Protein AF-A0A7H9BGH9-F1 (afdb_monomer)

Solvent-accessible surface area (backbone atoms only — not comparable to full-atom values): 9106 Å² total; per-residue (Å²): 96,73,67,51,72,44,49,67,58,52,39,50,52,43,40,54,48,23,55,50,33,48,74,39,20,70,64,57,33,72,53,48,43,97,87,33,41,60,52,81,93,51,42,42,45,36,44,87,73,27,43,42,52,26,49,73,67,33,62,70,56,34,76,75,41,71,78,49,58,68,35,24,23,54,37,28,61,66,39,39,17,36,26,40,22,55,71,73,24,52,74,59,66,47,90,56,47,48,80,45,80,48,79,55,96,70,36,40,38,40,38,31,24,40,98,78,41,66,57,50,47,25,44,40,40,73,72,45,37,41,20,47,28,34,58,49,72,49,39,72,77,39,60,81,57,83,55,45,34,16,48,40,70,40,59,80,58,45,80,64,65,71,63,58,64,69,74,74,116

Sequence (169 aa):
MWVVLLWPLLALLDFGFTVLAMLLAPLIALFVHSDGYLPRCLWWFQTPDSRMDGCDGDANFCATHKAGWWTYVLWQWRNPAAGFSEWLGIGFDPLTLKLIKHDWVGGYLLLARDGTGLRAFEISHSPWNLRIGWKLGNLYRDPRERIPIVHRCNPFSGRNLALQQIKKQ

Organism: NCBI:txid2739434

Radius of gyration: 16.79 Å; Cα contacts (8 Å, |Δi|>4): 290; chains: 1; bounding box: 39×44×42 Å

Secondary structure (DSSP, 8-state):
-HHHHHHHHHHHHHHHHHHHHHHHHHHHGGG--TTS---GGGTTTS-TTS-TT-TTT-HHHHHHS-SSHHHHHHHHHHSTTHHHHHHHPBP--GGGPEEEEEEETTEEEEEEEETTEEEEEEEEETTTTEEEEETHHHHHH-TT----BEEEE-TT--TTTTSSSTT--

Foldseek 3Di:
DVQVVCLVVQQVVLVVQLVVLLVCQLVQLVQQDPVQDHPPVCQQLDAPQDGLLCCRPDVVLNVVDDDDSVSSSVSSLLQGRNSVQQVSFAWDQLVQWDWDKDDDDAWIKIWIAGPVGTNAMFIQGPDFRWTRQPPVVVCVVPSRDGGGRGTDGRNPNGPPPVVVVVVPD

Mean predicted aligned error: 7.88 Å

Structure (mmCIF, N/CA/C/O backbone):
data_AF-A0A7H9BGH9-F1
#
_entry.id   AF-A0A7H9BGH9-F1
#
loop_
_atom_site.group_PDB
_atom_site.id
_atom_site.type_symbol
_atom_site.label_atom_id
_atom_site.label_alt_id
_atom_site.label_comp_id
_atom_site.label_asym_id
_atom_site.label_entity_id
_atom_site.label_seq_id
_atom_site.pdbx_PDB_ins_code
_atom_site.Cartn_x
_atom_site.Cartn_y
_atom_site.Cartn_z
_atom_site.occupancy
_atom_site.B_iso_or_equiv
_atom_site.auth_seq_id
_atom_site.auth_comp_id
_atom_site.auth_asym_id
_atom_site.auth_atom_id
_atom_site.pdbx_PDB_model_num
ATOM 1 N N . MET A 1 1 ? -12.114 -5.123 21.577 1.00 53.94 1 MET A N 1
ATOM 2 C CA . MET A 1 1 ? -10.922 -4.859 22.418 1.00 53.94 1 MET A CA 1
ATOM 3 C C . MET A 1 1 ? -9.632 -5.467 21.849 1.00 53.94 1 MET A C 1
ATOM 5 O O . MET A 1 1 ? -8.696 -4.715 21.639 1.00 53.94 1 MET A O 1
ATOM 9 N N . TRP A 1 2 ? -9.581 -6.765 21.512 1.00 58.47 2 TRP A N 1
ATOM 10 C CA . TRP A 1 2 ? -8.359 -7.451 21.031 1.00 58.47 2 TRP A CA 1
ATOM 11 C C . TRP A 1 2 ? -7.693 -6.865 19.776 1.00 58.47 2 TRP A C 1
ATOM 13 O O . TRP A 1 2 ? -6.474 -6.775 19.723 1.00 58.47 2 TRP A O 1
ATOM 23 N N . VAL A 1 3 ? -8.480 -6.402 18.800 1.00 66.62 3 VAL A N 1
ATOM 24 C CA . VAL A 1 3 ? -7.957 -5.869 17.526 1.00 66.62 3 VAL A CA 1
ATOM 25 C C . VAL A 1 3 ? -7.052 -4.649 17.734 1.00 66.62 3 VAL A C 1
ATOM 27 O O . VAL A 1 3 ? -6.056 -4.503 17.037 1.00 66.62 3 VAL A O 1
ATOM 30 N N . VAL A 1 4 ? -7.337 -3.805 18.736 1.00 65.75 4 VAL A N 1
ATOM 31 C CA . VAL A 1 4 ? -6.551 -2.581 18.952 1.00 65.75 4 VAL A CA 1
ATOM 32 C C . VAL A 1 4 ? -5.152 -2.872 19.490 1.00 65.75 4 VAL A C 1
ATOM 34 O O . VAL A 1 4 ? -4.200 -2.184 19.134 1.00 65.75 4 VAL A O 1
ATOM 37 N N . LEU A 1 5 ? -5.019 -3.922 20.303 1.00 72.94 5 LEU A N 1
ATOM 38 C CA . LEU A 1 5 ? -3.738 -4.345 20.870 1.00 72.94 5 LEU A CA 1
ATOM 39 C C . LEU A 1 5 ? -2.801 -4.953 19.817 1.00 72.94 5 LEU A C 1
ATOM 41 O O . LEU A 1 5 ? -1.594 -4.984 20.030 1.00 72.94 5 LEU A O 1
ATOM 45 N N . LEU A 1 6 ? -3.338 -5.401 18.677 1.00 81.44 6 LEU A N 1
ATOM 46 C CA . LEU A 1 6 ? -2.542 -5.920 17.564 1.00 81.44 6 LEU A CA 1
ATOM 47 C C . LEU A 1 6 ? -1.927 -4.803 16.715 1.00 81.44 6 LEU A C 1
ATOM 49 O O . LEU A 1 6 ? -0.879 -5.021 16.116 1.00 81.44 6 LEU A O 1
ATOM 53 N N . TRP A 1 7 ? -2.522 -3.606 16.684 1.00 78.25 7 TRP A N 1
ATOM 54 C CA . TRP A 1 7 ? -2.070 -2.525 15.802 1.00 78.25 7 TRP A CA 1
ATOM 55 C C . TRP A 1 7 ? -0.591 -2.150 15.955 1.00 78.25 7 TRP A C 1
ATOM 57 O O . TRP A 1 7 ? 0.059 -1.997 14.924 1.00 78.25 7 TRP A O 1
ATOM 67 N N . PRO A 1 8 ? -0.009 -2.025 17.167 1.00 80.75 8 PRO A N 1
ATOM 68 C CA . PRO A 1 8 ? 1.420 -1.742 17.296 1.00 80.75 8 PRO A CA 1
ATOM 69 C C . PRO A 1 8 ? 2.303 -2.855 16.720 1.00 80.75 8 PRO A C 1
ATOM 71 O O . PRO A 1 8 ? 3.320 -2.567 16.096 1.00 80.75 8 PRO A O 1
ATOM 74 N N . LEU A 1 9 ? 1.903 -4.120 16.892 1.00 85.50 9 LEU A N 1
ATOM 75 C CA . LEU A 1 9 ? 2.634 -5.269 16.356 1.00 85.50 9 LEU A CA 1
ATOM 76 C C . LEU A 1 9 ? 2.554 -5.309 14.825 1.00 85.50 9 LEU A C 1
ATOM 78 O O . LEU A 1 9 ? 3.578 -5.461 14.165 1.00 85.50 9 LEU A O 1
ATOM 82 N N . LEU A 1 10 ? 1.359 -5.127 14.260 1.00 86.19 10 LEU A N 1
ATOM 83 C CA . LEU A 1 10 ? 1.159 -5.080 12.809 1.00 86.19 10 LEU A CA 1
ATOM 84 C C . LEU A 1 10 ? 1.889 -3.884 12.185 1.00 86.19 10 LEU A C 1
ATOM 86 O O . LEU A 1 10 ? 2.534 -4.037 11.153 1.00 86.19 10 LEU A O 1
ATOM 90 N N . ALA A 1 11 ? 1.873 -2.722 12.843 1.00 83.25 11 ALA A N 1
ATOM 91 C CA . ALA A 1 11 ? 2.626 -1.550 12.409 1.00 83.25 11 ALA A CA 1
ATOM 92 C C . ALA A 1 11 ? 4.140 -1.797 12.426 1.00 83.25 11 ALA A C 1
ATOM 94 O O . ALA A 1 11 ? 4.838 -1.353 11.518 1.00 83.25 11 ALA A O 1
ATOM 95 N N . LEU A 1 12 ? 4.656 -2.513 13.430 1.00 86.69 12 LEU A N 1
ATOM 96 C CA . LEU A 1 12 ? 6.075 -2.855 13.510 1.00 86.69 12 LEU A CA 1
ATOM 97 C C . LEU A 1 12 ? 6.491 -3.838 12.405 1.00 86.69 12 LEU A C 1
ATOM 99 O O . LEU A 1 12 ? 7.544 -3.657 11.794 1.00 86.69 12 LEU A O 1
ATOM 103 N N . LEU A 1 13 ? 5.662 -4.849 12.126 1.00 90.69 13 LEU A N 1
ATOM 104 C CA . LEU A 1 13 ? 5.884 -5.796 11.028 1.00 90.69 13 LEU A CA 1
ATOM 105 C C . LEU A 1 13 ? 5.856 -5.091 9.664 1.00 90.69 13 LEU A C 1
ATOM 107 O O . LEU A 1 13 ? 6.764 -5.282 8.856 1.00 90.69 13 LEU A O 1
ATOM 111 N N . ASP A 1 14 ? 4.857 -4.234 9.436 1.00 89.06 14 ASP A N 1
ATOM 112 C CA . ASP A 1 14 ? 4.744 -3.404 8.232 1.00 89.06 14 ASP A CA 1
ATOM 113 C C . ASP A 1 14 ? 5.945 -2.469 8.065 1.00 89.06 14 ASP A C 1
ATOM 115 O O . ASP A 1 14 ? 6.513 -2.376 6.978 1.00 89.06 14 ASP A O 1
ATOM 119 N N . PHE A 1 15 ? 6.391 -1.828 9.148 1.00 87.75 15 PHE A N 1
ATOM 120 C CA . PHE A 1 15 ? 7.571 -0.970 9.138 1.00 87.75 15 PHE A CA 1
ATOM 121 C C . PHE A 1 15 ? 8.838 -1.745 8.757 1.00 87.75 15 PHE A C 1
ATOM 123 O O . PHE A 1 15 ? 9.584 -1.306 7.881 1.00 87.75 15 PHE A O 1
ATOM 130 N N . GLY A 1 16 ? 9.066 -2.914 9.364 1.00 91.56 16 GLY A N 1
ATOM 131 C CA . GLY A 1 16 ? 10.213 -3.763 9.038 1.00 91.56 16 GLY A CA 1
ATOM 132 C C . GLY A 1 16 ? 10.227 -4.179 7.564 1.00 91.56 16 GLY A C 1
ATOM 133 O O . GLY A 1 16 ? 11.251 -4.048 6.889 1.00 91.56 16 GLY A O 1
ATOM 134 N N . PHE A 1 17 ? 9.078 -4.609 7.035 1.00 94.00 17 PHE A N 1
ATOM 135 C CA . PHE A 1 17 ? 8.958 -4.990 5.627 1.00 94.00 17 PHE A CA 1
ATOM 136 C C . PHE A 1 17 ? 9.048 -3.780 4.682 1.00 94.00 17 PHE A C 1
ATOM 138 O O . PHE A 1 17 ? 9.619 -3.882 3.599 1.00 94.00 17 PHE A O 1
ATOM 145 N N . THR A 1 18 ? 8.564 -2.611 5.104 1.00 91.00 18 THR A N 1
ATOM 146 C CA . THR A 1 18 ? 8.714 -1.345 4.373 1.00 91.00 18 THR A CA 1
ATOM 147 C C . THR A 1 18 ? 10.184 -0.973 4.208 1.00 91.00 18 THR A C 1
ATOM 149 O O . THR A 1 18 ? 10.622 -0.706 3.089 1.00 91.00 18 THR A O 1
ATOM 152 N N . VAL A 1 19 ? 10.975 -1.015 5.285 1.00 91.00 19 VAL A N 1
ATOM 153 C CA . VAL A 1 19 ? 12.423 -0.755 5.220 1.00 91.00 19 VAL A CA 1
ATOM 154 C C . VAL A 1 19 ? 13.106 -1.749 4.280 1.00 91.00 19 VAL A C 1
ATOM 156 O O . VAL A 1 19 ? 13.885 -1.341 3.417 1.00 91.00 19 VAL A O 1
ATOM 159 N N . LEU A 1 20 ? 12.766 -3.038 4.381 1.00 94.94 20 LEU A N 1
ATOM 160 C CA . LEU A 1 20 ? 13.273 -4.071 3.476 1.00 94.94 20 LEU A CA 1
ATOM 161 C C . LEU A 1 20 ? 12.936 -3.761 2.007 1.00 94.94 20 LEU A C 1
ATOM 163 O O . LEU A 1 20 ? 13.823 -3.786 1.156 1.00 94.94 20 LEU A O 1
ATOM 167 N N . ALA A 1 21 ? 11.680 -3.420 1.710 1.00 94.69 21 ALA A N 1
ATOM 168 C CA . ALA A 1 21 ? 11.221 -3.076 0.366 1.00 94.69 21 ALA A CA 1
ATOM 169 C C . ALA A 1 21 ? 11.962 -1.865 -0.212 1.00 94.69 21 ALA A C 1
ATOM 171 O O . ALA A 1 21 ? 12.298 -1.848 -1.394 1.00 94.69 21 ALA A O 1
ATOM 172 N N . MET A 1 22 ? 12.251 -0.862 0.616 1.00 92.81 22 MET A N 1
ATOM 173 C CA . MET A 1 22 ? 12.966 0.338 0.185 1.00 92.81 22 MET A CA 1
ATOM 174 C C . MET A 1 22 ? 14.431 0.057 -0.140 1.00 92.81 22 MET A C 1
ATOM 176 O O . MET A 1 22 ? 14.932 0.553 -1.149 1.00 92.81 22 MET A O 1
ATOM 180 N N . LEU A 1 23 ? 15.104 -0.756 0.678 1.00 94.75 23 LEU A N 1
ATOM 181 C CA . LEU A 1 23 ? 16.490 -1.164 0.437 1.00 94.75 23 LEU A CA 1
ATOM 182 C C . LEU A 1 23 ? 16.610 -2.050 -0.807 1.00 94.75 23 LEU A C 1
ATOM 184 O O . LEU A 1 23 ? 17.546 -1.899 -1.589 1.00 94.75 23 LEU A O 1
ATOM 188 N N . LEU A 1 24 ? 15.646 -2.950 -1.012 1.00 97.12 24 LEU A N 1
ATOM 189 C CA . LEU A 1 24 ? 15.639 -3.882 -2.138 1.00 97.12 24 LEU A CA 1
ATOM 190 C C . LEU A 1 24 ? 15.045 -3.297 -3.426 1.00 97.12 24 LEU A C 1
ATOM 192 O O . LEU A 1 24 ? 15.123 -3.960 -4.457 1.00 97.12 24 LEU A O 1
ATOM 196 N N . ALA A 1 25 ? 14.481 -2.084 -3.415 1.00 96.50 25 ALA A N 1
ATOM 197 C CA . ALA A 1 25 ? 13.775 -1.517 -4.568 1.00 96.50 25 ALA A CA 1
ATOM 198 C C . ALA A 1 25 ? 14.580 -1.547 -5.889 1.00 96.50 25 ALA A C 1
ATOM 200 O O . ALA A 1 25 ? 14.023 -2.005 -6.889 1.00 96.50 25 ALA A O 1
ATOM 201 N N . PRO A 1 26 ? 15.879 -1.166 -5.930 1.00 97.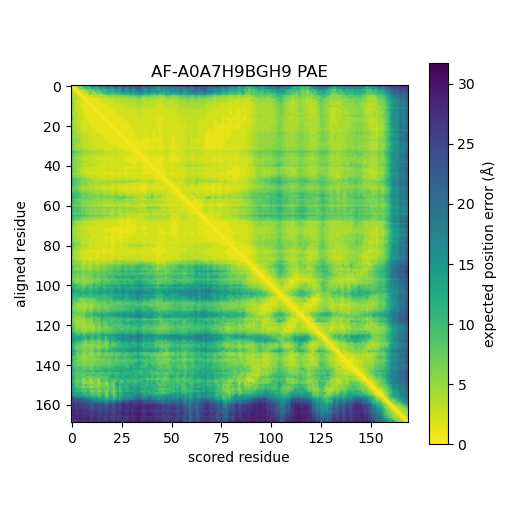56 26 PRO A N 1
ATOM 202 C CA . PRO A 1 26 ? 16.694 -1.275 -7.147 1.00 97.56 26 PRO A CA 1
ATOM 203 C C . PRO A 1 26 ? 16.823 -2.708 -7.680 1.00 97.56 26 PRO A C 1
ATOM 205 O O . PRO A 1 26 ? 16.809 -2.926 -8.891 1.00 97.56 26 PRO A O 1
ATOM 208 N N . LEU A 1 27 ? 16.924 -3.688 -6.777 1.00 98.25 27 LEU A N 1
ATOM 209 C CA . LEU A 1 27 ? 17.036 -5.103 -7.124 1.00 98.25 27 LEU A CA 1
ATOM 210 C C . LEU A 1 27 ? 15.688 -5.667 -7.586 1.00 98.25 27 LEU A C 1
ATOM 212 O O . LEU A 1 27 ? 15.626 -6.330 -8.615 1.00 98.25 27 LEU A O 1
ATOM 216 N N . ILE A 1 28 ? 14.605 -5.365 -6.866 1.00 97.88 28 ILE A N 1
ATOM 217 C CA . ILE A 1 28 ? 13.238 -5.791 -7.198 1.00 97.88 28 ILE A CA 1
ATOM 218 C C . ILE A 1 28 ? 12.838 -5.290 -8.591 1.00 97.88 28 ILE A C 1
ATOM 220 O O . ILE A 1 28 ? 12.265 -6.045 -9.372 1.00 97.88 28 ILE A O 1
ATOM 224 N N . ALA A 1 29 ? 13.204 -4.053 -8.942 1.00 97.69 29 ALA A N 1
ATOM 225 C CA . ALA A 1 29 ? 12.914 -3.459 -10.245 1.00 97.69 29 ALA A CA 1
ATOM 226 C C . ALA A 1 29 ? 13.515 -4.229 -11.441 1.00 97.69 29 ALA A C 1
ATOM 228 O O . ALA A 1 29 ? 13.031 -4.077 -12.562 1.00 97.69 29 ALA A O 1
ATOM 229 N N . LEU A 1 30 ? 14.541 -5.066 -11.232 1.00 98.00 30 LEU A N 1
ATOM 230 C CA . LEU A 1 30 ? 15.108 -5.923 -12.283 1.00 98.00 30 LEU A CA 1
ATOM 231 C C . LEU A 1 30 ? 14.208 -7.116 -12.638 1.00 98.00 30 LEU A C 1
ATOM 233 O O . LEU A 1 30 ? 14.375 -7.701 -13.703 1.00 98.00 30 LEU A O 1
ATOM 237 N N . PHE A 1 31 ? 13.261 -7.473 -11.768 1.00 98.06 31 PHE A N 1
ATOM 238 C CA . PHE A 1 31 ? 12.346 -8.600 -11.967 1.00 98.06 31 PHE A CA 1
ATOM 239 C C . PHE A 1 31 ? 11.016 -8.192 -12.604 1.00 98.06 31 PHE A C 1
ATOM 241 O O . PHE A 1 31 ? 10.123 -9.025 -12.733 1.00 98.06 31 PHE A O 1
ATOM 248 N N . VAL A 1 32 ? 10.852 -6.923 -12.982 1.00 97.81 32 VAL A N 1
ATOM 249 C CA . VAL A 1 32 ? 9.621 -6.452 -13.620 1.00 97.81 32 VAL A CA 1
ATOM 250 C C . VAL A 1 32 ? 9.524 -7.044 -15.021 1.00 97.81 32 VAL A C 1
ATOM 252 O O . VAL A 1 32 ? 10.417 -6.875 -15.851 1.00 97.81 32 VAL A O 1
ATOM 255 N N . HIS A 1 33 ? 8.432 -7.754 -15.275 1.00 97.06 33 HIS A N 1
ATOM 256 C CA . HIS A 1 33 ? 8.136 -8.349 -16.567 1.00 97.06 33 HIS A CA 1
ATOM 257 C C . HIS A 1 33 ? 7.719 -7.282 -17.592 1.00 97.06 33 HIS A C 1
ATOM 259 O O . HIS A 1 33 ? 7.459 -6.122 -17.268 1.00 97.06 33 HIS A O 1
ATOM 265 N N . SER A 1 34 ? 7.626 -7.678 -18.862 1.00 95.25 34 SER A N 1
ATOM 266 C CA . SER A 1 34 ? 7.222 -6.785 -19.957 1.00 95.25 34 SER A CA 1
ATOM 267 C C . SER A 1 34 ? 5.795 -6.244 -19.828 1.00 95.25 34 SER A C 1
ATOM 269 O O . SER A 1 34 ? 5.470 -5.241 -20.454 1.00 95.25 34 SER A O 1
ATOM 271 N N . ASP A 1 35 ? 4.945 -6.901 -19.039 1.00 94.44 35 ASP A N 1
ATOM 272 C CA . ASP A 1 35 ? 3.593 -6.439 -18.709 1.00 94.44 35 ASP A CA 1
ATOM 273 C C . ASP A 1 35 ? 3.573 -5.368 -17.599 1.00 94.44 35 ASP A C 1
ATOM 275 O O . ASP A 1 35 ? 2.520 -4.804 -17.306 1.00 94.44 35 ASP A O 1
ATOM 279 N N . GLY A 1 36 ? 4.732 -5.045 -17.010 1.00 94.81 36 GLY A N 1
ATOM 280 C CA . GLY A 1 36 ? 4.875 -4.058 -15.943 1.00 94.81 36 GLY A CA 1
ATOM 281 C C . GLY A 1 36 ? 4.647 -4.616 -14.539 1.00 94.81 36 GLY A C 1
ATOM 282 O O . GLY A 1 36 ? 4.634 -3.833 -13.588 1.00 94.81 36 GLY A O 1
ATOM 283 N N . TYR A 1 37 ? 4.486 -5.931 -14.380 1.00 96.62 37 TYR A N 1
ATOM 284 C CA . TYR A 1 37 ? 4.259 -6.570 -13.088 1.00 96.62 37 TYR A CA 1
ATOM 285 C C . TYR A 1 37 ? 5.476 -7.356 -12.591 1.00 96.62 37 TYR A C 1
ATOM 287 O O . TYR A 1 37 ? 6.322 -7.821 -13.353 1.00 96.62 37 TYR A O 1
ATOM 295 N N . LEU A 1 38 ? 5.564 -7.509 -11.274 1.00 97.69 38 LEU A N 1
ATOM 296 C CA . LEU A 1 38 ? 6.493 -8.414 -10.614 1.00 97.69 38 LEU A CA 1
ATOM 297 C C . LEU A 1 38 ? 5.982 -9.864 -10.692 1.00 97.69 38 LEU A C 1
ATOM 299 O O . LEU A 1 38 ? 4.769 -10.102 -10.709 1.00 97.69 38 LEU A O 1
ATOM 303 N N . PRO A 1 39 ? 6.881 -10.865 -10.668 1.00 97.06 39 PRO A N 1
ATOM 304 C CA . PRO A 1 39 ? 6.481 -12.257 -10.540 1.00 97.06 39 PRO A CA 1
ATOM 305 C C . PRO A 1 39 ? 5.701 -12.471 -9.241 1.00 97.06 39 PRO A C 1
ATOM 307 O O . PRO A 1 39 ? 5.940 -11.809 -8.229 1.00 97.06 39 PRO A O 1
ATOM 310 N N . ARG A 1 40 ? 4.800 -13.461 -9.236 1.00 95.31 40 ARG A N 1
ATOM 311 C CA . ARG A 1 40 ? 3.888 -13.714 -8.109 1.00 95.31 40 ARG A CA 1
ATOM 312 C C . ARG A 1 40 ? 4.604 -13.875 -6.765 1.00 95.31 40 ARG A C 1
ATOM 314 O O . ARG A 1 40 ? 4.025 -13.515 -5.756 1.00 95.31 40 ARG A O 1
ATOM 321 N N . CYS A 1 41 ? 5.837 -14.377 -6.710 1.00 96.12 41 CYS A N 1
ATOM 322 C CA . CYS A 1 41 ? 6.585 -14.494 -5.451 1.00 96.12 41 CYS A CA 1
ATOM 323 C C . CYS A 1 41 ? 7.009 -13.142 -4.842 1.00 96.12 41 CYS A C 1
ATOM 325 O O . CYS A 1 41 ? 7.269 -13.080 -3.645 1.00 96.12 41 CYS A O 1
ATOM 327 N N . LEU A 1 42 ? 7.043 -12.067 -5.633 1.00 97.06 42 LEU A N 1
ATOM 328 C CA . LEU A 1 42 ? 7.417 -10.712 -5.214 1.00 97.06 42 LEU A CA 1
ATOM 329 C C . LEU A 1 42 ? 6.204 -9.775 -5.078 1.00 97.06 42 LEU A C 1
ATOM 331 O O . LEU A 1 42 ? 6.369 -8.569 -4.906 1.00 97.06 42 LEU A O 1
ATOM 335 N N . TRP A 1 43 ? 4.982 -10.312 -5.122 1.00 95.56 43 TRP A N 1
ATOM 336 C CA . TRP A 1 43 ? 3.749 -9.517 -5.112 1.00 95.56 43 TRP A CA 1
ATOM 337 C C . TRP A 1 43 ? 3.608 -8.602 -3.887 1.00 95.56 43 TRP A C 1
ATOM 339 O O . TRP A 1 43 ? 3.035 -7.524 -3.988 1.00 95.56 43 TRP A O 1
ATOM 349 N N . TRP A 1 44 ? 4.177 -8.997 -2.745 1.00 95.75 44 TRP A N 1
ATOM 350 C CA . TRP A 1 44 ? 4.201 -8.203 -1.515 1.00 95.75 44 TRP A CA 1
ATOM 351 C C . TRP A 1 44 ? 4.910 -6.851 -1.657 1.00 95.75 44 TRP A C 1
ATOM 353 O O . TRP A 1 44 ? 4.613 -5.919 -0.912 1.00 95.75 44 TRP A O 1
ATOM 363 N N . PHE A 1 45 ? 5.826 -6.721 -2.616 1.00 95.75 45 PHE A N 1
ATOM 364 C CA . PHE A 1 45 ? 6.495 -5.457 -2.908 1.00 95.75 45 PHE A CA 1
ATOM 365 C C . PHE A 1 45 ? 5.660 -4.569 -3.840 1.00 95.75 45 PH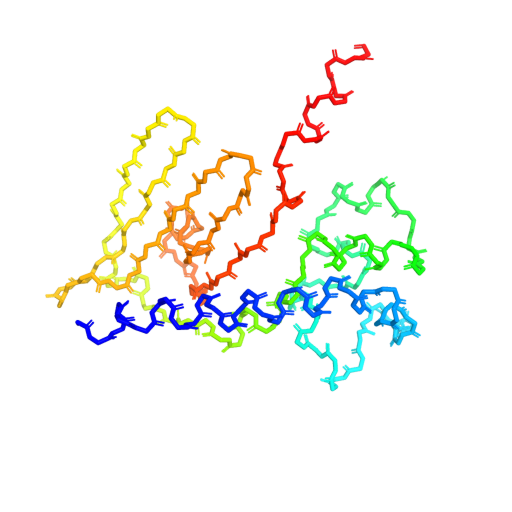E A C 1
ATOM 367 O O . PHE A 1 45 ? 5.733 -3.346 -3.750 1.00 95.75 45 PHE A O 1
ATOM 374 N N . GLN A 1 46 ? 4.811 -5.157 -4.682 1.00 94.31 46 GLN A N 1
ATOM 375 C CA . GLN A 1 46 ? 4.021 -4.422 -5.664 1.00 94.31 46 GLN A CA 1
ATOM 376 C C . GLN A 1 46 ? 2.821 -3.703 -5.040 1.00 94.31 46 GLN A C 1
ATOM 378 O O . GLN A 1 46 ? 2.280 -4.121 -4.021 1.00 94.31 46 GLN A O 1
ATOM 383 N N . THR A 1 47 ? 2.354 -2.638 -5.691 1.00 91.75 47 THR A N 1
ATOM 384 C CA . THR A 1 47 ? 1.044 -2.045 -5.386 1.00 91.75 47 THR A CA 1
ATOM 385 C C . THR A 1 47 ? -0.079 -2.914 -5.987 1.00 91.75 47 THR A C 1
ATOM 387 O O . THR A 1 47 ? 0.005 -3.236 -7.170 1.00 91.75 47 THR A O 1
ATOM 390 N N . PRO A 1 48 ? -1.111 -3.329 -5.224 1.00 87.81 48 PRO A N 1
ATOM 391 C CA . PRO A 1 48 ? -2.140 -4.252 -5.729 1.00 87.81 48 PRO A CA 1
ATOM 392 C C . PRO A 1 48 ? -2.952 -3.736 -6.923 1.00 87.81 48 PRO A C 1
ATOM 394 O O . PRO A 1 48 ? -3.351 -4.519 -7.779 1.00 87.81 48 PRO A O 1
ATOM 397 N N . ASP A 1 49 ? -3.181 -2.428 -6.985 1.00 83.94 49 ASP A N 1
ATOM 398 C CA . ASP A 1 49 ? -4.010 -1.741 -7.978 1.00 83.94 49 ASP A CA 1
ATOM 399 C C . ASP A 1 49 ? -3.194 -1.061 -9.089 1.00 83.94 49 ASP A C 1
ATOM 401 O O . ASP A 1 49 ? -3.748 -0.305 -9.882 1.00 83.94 49 ASP A O 1
ATOM 405 N N . SER A 1 50 ? -1.882 -1.314 -9.170 1.00 91.38 50 SER A N 1
ATOM 406 C CA . SER A 1 50 ? -1.029 -0.678 -10.175 1.00 91.38 50 SER A CA 1
ATOM 407 C C . SER A 1 50 ? 0.128 -1.552 -10.636 1.00 91.38 50 SER A C 1
ATOM 409 O O . SER A 1 50 ? 0.767 -2.252 -9.849 1.00 91.38 50 SER A O 1
ATOM 411 N N . ARG A 1 51 ? 0.473 -1.423 -11.921 1.00 94.81 51 ARG A N 1
ATOM 412 C CA . ARG A 1 51 ? 1.781 -1.828 -12.451 1.00 94.81 51 ARG A CA 1
ATOM 413 C C . ARG A 1 51 ? 2.924 -1.063 -11.781 1.00 94.81 51 ARG A C 1
ATOM 415 O O . ARG A 1 51 ? 2.716 -0.030 -11.135 1.00 94.81 51 ARG A O 1
ATOM 422 N N . MET A 1 52 ? 4.144 -1.565 -11.967 1.00 95.25 52 MET A N 1
ATOM 423 C CA . MET A 1 52 ? 5.378 -0.981 -11.432 1.00 95.25 52 MET A CA 1
ATOM 424 C C . MET A 1 52 ? 5.748 0.358 -12.078 1.00 95.25 52 MET A C 1
ATOM 426 O O . MET A 1 52 ? 6.542 1.098 -11.505 1.00 95.25 52 MET A O 1
ATOM 430 N N . ASP A 1 53 ? 5.162 0.704 -13.228 1.00 93.75 53 ASP A N 1
ATOM 431 C CA . ASP A 1 53 ? 5.257 2.048 -13.814 1.00 93.75 53 ASP A CA 1
ATOM 432 C C . ASP A 1 53 ? 4.396 3.096 -13.082 1.00 93.75 53 ASP A C 1
ATOM 434 O O . ASP A 1 53 ? 4.564 4.292 -13.317 1.00 93.75 53 ASP A O 1
ATOM 438 N N . GLY A 1 54 ? 3.501 2.670 -12.184 1.00 90.31 54 GLY A N 1
ATOM 439 C CA . GLY A 1 54 ? 2.611 3.542 -11.425 1.00 90.31 54 GLY A CA 1
ATOM 440 C C . GLY A 1 54 ? 1.463 4.152 -12.227 1.00 90.31 54 GLY A C 1
ATOM 441 O O . GLY A 1 54 ? 0.728 4.976 -11.684 1.00 90.31 54 GLY A O 1
ATOM 442 N N . CYS A 1 55 ? 1.294 3.787 -13.501 1.00 87.81 55 CYS A N 1
ATOM 443 C CA . CYS A 1 55 ? 0.372 4.485 -14.394 1.00 87.81 55 CYS A CA 1
ATOM 444 C C . CYS A 1 55 ? -1.102 4.221 -14.080 1.00 87.81 55 CYS A C 1
ATOM 446 O O . CYS A 1 55 ? -1.923 5.121 -14.252 1.00 87.81 55 CYS A O 1
ATOM 448 N N . ASP A 1 56 ? -1.429 3.035 -13.566 1.00 87.62 56 ASP A N 1
ATOM 449 C CA . ASP A 1 56 ? -2.806 2.704 -13.185 1.00 87.62 56 ASP A CA 1
ATOM 450 C C . ASP A 1 56 ? -3.167 3.290 -11.801 1.00 87.62 56 ASP A C 1
ATOM 452 O O . ASP A 1 56 ? -4.334 3.564 -11.530 1.00 87.62 56 ASP A O 1
ATOM 456 N N . GLY A 1 57 ? -2.166 3.547 -10.945 1.00 81.38 57 GLY A N 1
ATOM 457 C CA . GLY A 1 57 ? -2.352 4.092 -9.594 1.00 81.38 57 GLY A CA 1
ATOM 458 C C . GLY A 1 57 ? -2.202 5.616 -9.462 1.00 81.38 57 GLY A C 1
ATOM 459 O O . GLY A 1 57 ? -2.756 6.209 -8.535 1.00 81.38 57 GLY A O 1
ATOM 460 N N . ASP A 1 58 ? -1.441 6.280 -10.341 1.00 84.88 58 ASP A N 1
ATOM 461 C CA . ASP A 1 58 ? -1.272 7.740 -10.342 1.00 84.88 58 ASP A CA 1
ATOM 462 C C . ASP A 1 58 ? -0.903 8.298 -11.729 1.00 84.88 58 ASP A C 1
ATOM 464 O O . ASP A 1 58 ? 0.261 8.309 -12.145 1.00 84.88 58 ASP A O 1
ATOM 468 N N . ALA A 1 59 ? -1.893 8.883 -12.408 1.00 86.25 59 ALA A N 1
ATOM 469 C CA . ALA A 1 59 ? -1.712 9.515 -13.713 1.00 86.25 59 ALA A CA 1
ATOM 470 C C . ALA A 1 59 ? -0.656 10.640 -13.716 1.00 86.25 59 ALA A C 1
ATOM 472 O O . ALA A 1 59 ? 0.050 10.810 -14.709 1.00 86.25 59 ALA A O 1
ATOM 473 N N . ASN A 1 60 ? -0.487 11.384 -12.614 1.00 87.88 60 ASN A N 1
ATOM 474 C CA . ASN A 1 60 ? 0.526 12.444 -12.538 1.00 87.88 60 ASN A CA 1
ATOM 475 C C . ASN A 1 60 ? 1.942 11.867 -12.443 1.00 87.88 60 ASN A C 1
ATOM 477 O O . ASN A 1 60 ? 2.890 12.448 -12.977 1.00 87.88 60 ASN A O 1
ATOM 481 N N . PHE A 1 61 ? 2.099 10.722 -11.772 1.00 87.50 61 PHE A N 1
ATOM 482 C CA . PHE A 1 61 ? 3.375 10.011 -11.740 1.00 87.50 61 PHE A CA 1
ATOM 483 C C . PHE A 1 61 ? 3.752 9.541 -13.148 1.00 87.50 61 PHE A C 1
ATOM 485 O O . PHE A 1 61 ? 4.853 9.833 -13.612 1.00 87.50 61 PHE A O 1
ATOM 492 N N . CYS A 1 62 ? 2.798 8.933 -13.856 1.00 86.06 62 CYS A N 1
ATOM 493 C CA . CYS A 1 62 ? 2.959 8.486 -15.240 1.00 86.06 62 CYS A CA 1
ATOM 494 C C . CYS A 1 62 ? 3.304 9.637 -16.201 1.00 86.06 62 CYS A C 1
ATOM 496 O O . CYS A 1 62 ? 4.192 9.517 -17.039 1.00 86.06 62 CYS A O 1
ATOM 498 N N . ALA A 1 63 ? 2.649 10.792 -16.048 1.00 89.00 63 ALA A N 1
ATOM 499 C CA . ALA A 1 63 ? 2.894 11.964 -16.890 1.00 89.00 63 ALA A CA 1
ATOM 500 C C . ALA A 1 63 ? 4.308 12.553 -16.728 1.00 89.00 63 ALA A C 1
ATOM 502 O O . ALA A 1 63 ? 4.785 13.266 -17.608 1.00 89.00 63 ALA A O 1
ATOM 503 N N . THR A 1 64 ? 4.979 12.270 -15.608 1.00 90.44 64 THR A N 1
ATOM 504 C CA . THR A 1 64 ? 6.292 12.837 -15.262 1.00 90.44 64 THR A CA 1
ATOM 505 C C . THR A 1 64 ? 7.440 11.830 -15.355 1.00 90.44 64 THR A C 1
ATOM 507 O O . THR A 1 64 ? 8.601 12.236 -15.317 1.00 90.44 64 THR A O 1
ATOM 510 N N . HIS A 1 65 ? 7.145 10.536 -15.521 1.00 89.56 65 HIS A N 1
ATOM 511 C CA . HIS A 1 65 ? 8.143 9.469 -15.550 1.00 89.56 65 HIS A CA 1
ATOM 512 C C . HIS A 1 65 ? 7.893 8.514 -16.716 1.00 89.56 65 HIS A C 1
ATOM 514 O O . HIS A 1 65 ? 6.841 7.893 -16.831 1.00 89.56 65 HIS A O 1
ATOM 520 N N . LYS A 1 66 ? 8.902 8.334 -17.572 1.00 90.81 66 LYS A N 1
ATOM 521 C CA . LYS A 1 66 ? 8.859 7.320 -18.631 1.00 90.81 66 LYS A CA 1
ATOM 522 C C . LYS A 1 66 ? 9.048 5.928 -18.028 1.00 90.81 66 LYS A C 1
ATOM 524 O O . LYS A 1 66 ? 9.975 5.734 -17.244 1.00 90.81 66 LYS A O 1
ATOM 529 N N . ALA A 1 67 ? 8.231 4.956 -18.426 1.00 90.88 67 ALA A N 1
ATOM 530 C CA . ALA A 1 67 ? 8.374 3.573 -17.972 1.00 90.88 67 ALA A CA 1
ATOM 531 C C . ALA A 1 67 ? 9.798 3.036 -18.217 1.00 90.88 67 ALA A C 1
ATOM 533 O O . ALA A 1 67 ? 10.399 3.258 -19.273 1.00 90.88 67 ALA A O 1
ATOM 534 N N . GLY A 1 68 ? 10.340 2.352 -17.214 1.00 94.25 68 GLY A N 1
ATOM 535 C CA . GLY A 1 68 ? 11.706 1.850 -17.214 1.00 94.25 68 GLY A CA 1
ATOM 536 C C . GLY A 1 68 ? 12.198 1.568 -15.801 1.00 94.25 68 GLY A C 1
ATOM 537 O O . GLY A 1 68 ? 11.553 1.939 -14.822 1.00 94.25 68 GLY A O 1
ATOM 538 N N . TRP A 1 69 ? 13.370 0.939 -15.707 1.00 96.19 69 TRP A N 1
ATOM 539 C CA . TRP A 1 69 ? 13.923 0.451 -14.442 1.00 96.19 69 TRP A CA 1
ATOM 540 C C . TRP A 1 69 ? 13.906 1.502 -13.326 1.00 96.19 69 TRP A C 1
ATOM 542 O O . TRP A 1 69 ? 13.403 1.234 -12.240 1.00 96.19 69 TRP A O 1
ATOM 552 N N . TRP A 1 70 ? 14.374 2.724 -13.600 1.00 94.94 70 TRP A N 1
ATOM 553 C CA . TRP A 1 70 ? 14.424 3.770 -12.575 1.00 94.94 70 TRP A CA 1
ATOM 554 C C . TRP A 1 70 ? 13.035 4.209 -12.101 1.00 94.94 70 TRP A C 1
ATOM 556 O O . TRP A 1 70 ? 12.821 4.413 -10.911 1.00 94.94 70 TRP A O 1
ATOM 566 N N . THR A 1 71 ? 12.064 4.278 -13.009 1.00 95.12 71 THR A N 1
ATOM 567 C CA . THR A 1 71 ? 10.668 4.587 -12.674 1.00 95.12 71 THR A CA 1
ATOM 568 C C . THR A 1 71 ? 10.067 3.525 -11.760 1.00 95.12 71 THR A C 1
ATOM 570 O O . THR A 1 71 ? 9.362 3.870 -10.817 1.00 95.12 71 THR A O 1
ATOM 573 N N . TYR A 1 72 ? 10.417 2.253 -11.961 1.00 95.88 72 TYR A N 1
ATOM 574 C CA . TYR A 1 72 ? 9.984 1.162 -11.086 1.00 95.88 72 TYR A CA 1
ATOM 575 C C . TYR A 1 72 ? 10.568 1.301 -9.675 1.00 95.88 72 TYR A C 1
ATOM 577 O O . TYR A 1 72 ? 9.853 1.112 -8.692 1.00 95.88 72 TYR A O 1
ATOM 585 N N . VAL A 1 73 ? 11.839 1.709 -9.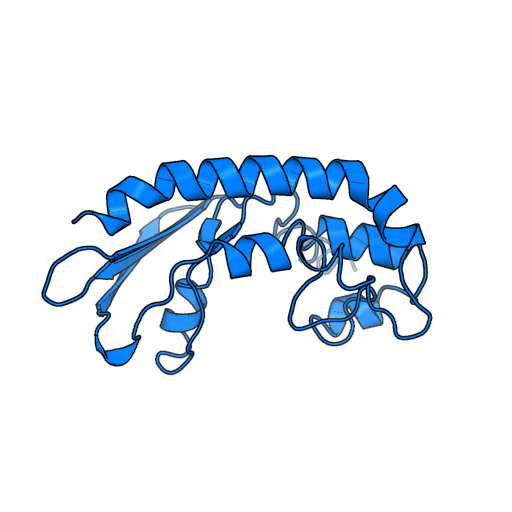560 1.00 95.44 73 VAL A N 1
ATOM 586 C CA . VAL A 1 73 ? 12.468 2.018 -8.262 1.00 95.44 73 VAL A CA 1
ATOM 587 C C . VAL A 1 73 ? 11.756 3.182 -7.574 1.00 95.44 73 VAL A C 1
ATOM 589 O O . VAL A 1 73 ? 11.399 3.082 -6.400 1.00 95.44 73 VAL A O 1
ATOM 592 N N . LEU A 1 74 ? 11.501 4.271 -8.304 1.00 92.88 74 LEU A N 1
ATOM 593 C CA . LEU A 1 74 ? 10.811 5.450 -7.776 1.00 92.88 74 LEU A CA 1
ATOM 594 C C . LEU A 1 74 ? 9.388 5.118 -7.313 1.00 92.88 74 LEU A C 1
ATOM 596 O O . LEU A 1 74 ? 8.973 5.553 -6.235 1.00 92.88 74 LEU A O 1
ATOM 600 N N . TRP A 1 75 ? 8.652 4.319 -8.087 1.00 93.06 75 TRP A N 1
ATOM 601 C CA . TRP A 1 75 ? 7.319 3.861 -7.707 1.00 93.06 75 TRP A CA 1
ATOM 602 C C . TRP A 1 75 ? 7.365 3.001 -6.444 1.00 93.06 75 TRP A C 1
ATOM 604 O O . TRP A 1 75 ? 6.587 3.219 -5.511 1.00 93.06 75 TRP A O 1
ATOM 614 N N . GLN A 1 76 ? 8.333 2.086 -6.364 1.00 92.81 76 GLN A N 1
ATOM 615 C CA . GLN A 1 76 ? 8.537 1.234 -5.199 1.00 92.81 76 GLN A CA 1
ATOM 616 C C . GLN A 1 76 ? 8.893 2.038 -3.942 1.00 92.81 76 GLN A C 1
ATOM 618 O O . GLN A 1 76 ? 8.391 1.722 -2.869 1.00 92.81 76 GLN A O 1
ATOM 623 N N . TRP A 1 77 ? 9.704 3.096 -4.043 1.00 90.50 77 TRP A N 1
ATOM 624 C CA . TRP A 1 77 ? 9.989 3.996 -2.915 1.00 90.50 77 TRP A CA 1
ATOM 625 C C . TRP A 1 77 ? 8.802 4.868 -2.515 1.00 90.50 77 TRP A C 1
ATOM 627 O O . TRP A 1 77 ? 8.665 5.250 -1.349 1.00 90.50 77 TRP A O 1
ATOM 637 N N . ARG A 1 78 ? 7.917 5.181 -3.459 1.00 87.00 78 ARG A N 1
ATOM 638 C CA . ARG A 1 78 ? 6.677 5.903 -3.176 1.00 87.00 78 ARG A CA 1
ATOM 639 C C . ARG A 1 78 ? 5.650 5.019 -2.464 1.00 87.00 78 ARG A C 1
ATOM 641 O O . ARG A 1 78 ? 4.982 5.483 -1.534 1.00 87.00 78 ARG A O 1
ATOM 648 N N . ASN A 1 79 ? 5.541 3.759 -2.873 1.00 89.19 79 ASN A N 1
ATOM 649 C CA . ASN A 1 79 ? 4.593 2.780 -2.342 1.00 89.19 79 ASN A CA 1
ATOM 650 C C . ASN A 1 79 ? 5.317 1.500 -1.879 1.00 89.19 79 ASN A C 1
ATOM 652 O O . ASN A 1 79 ? 5.051 0.417 -2.406 1.00 89.19 79 ASN A O 1
ATOM 656 N N . PRO A 1 80 ? 6.244 1.602 -0.910 1.00 90.50 80 PRO A N 1
ATOM 657 C CA . PRO A 1 80 ? 6.998 0.446 -0.455 1.00 90.50 80 PRO A CA 1
ATOM 658 C C . PRO A 1 80 ? 6.053 -0.539 0.218 1.00 90.50 80 PRO A C 1
ATOM 660 O O . PRO A 1 80 ? 5.143 -0.116 0.930 1.00 90.50 80 PRO A O 1
ATOM 663 N N . ALA A 1 81 ? 6.276 -1.833 -0.018 1.00 91.50 81 ALA A N 1
ATOM 664 C CA . ALA A 1 81 ? 5.553 -2.906 0.660 1.00 91.50 81 ALA A CA 1
ATOM 665 C C . ALA A 1 81 ? 4.021 -2.892 0.481 1.00 91.50 81 ALA A C 1
ATOM 667 O O . ALA A 1 81 ? 3.326 -3.537 1.253 1.00 91.50 81 ALA A O 1
ATOM 668 N N . ALA A 1 82 ? 3.467 -2.184 -0.510 1.00 88.94 82 ALA A N 1
ATOM 669 C CA . ALA A 1 82 ? 2.024 -1.942 -0.576 1.00 88.94 82 ALA A CA 1
ATOM 670 C C . ALA A 1 82 ? 1.177 -3.232 -0.580 1.00 88.94 82 ALA A C 1
ATOM 672 O O . ALA A 1 82 ? 0.162 -3.297 0.113 1.00 88.94 82 ALA A O 1
ATOM 673 N N . GLY A 1 83 ? 1.610 -4.270 -1.299 1.00 92.56 83 GLY A N 1
ATOM 674 C CA . GLY A 1 83 ? 0.959 -5.579 -1.298 1.00 92.56 83 GLY A CA 1
ATOM 675 C C . GLY A 1 83 ? 1.063 -6.296 0.048 1.00 92.56 83 GLY A C 1
ATOM 676 O O . GLY A 1 83 ? 0.097 -6.913 0.489 1.00 92.56 83 GLY A O 1
ATOM 677 N N . PHE A 1 84 ? 2.201 -6.178 0.738 1.00 93.50 84 PHE A N 1
ATOM 678 C CA . PHE A 1 84 ? 2.370 -6.694 2.097 1.00 93.50 84 PHE A CA 1
ATOM 679 C C . PHE A 1 84 ? 1.475 -5.964 3.099 1.00 93.50 84 PHE A C 1
ATOM 681 O O . PHE A 1 84 ? 0.786 -6.615 3.879 1.00 93.50 84 PHE A O 1
ATOM 688 N N . SER A 1 85 ? 1.437 -4.630 3.052 1.00 89.62 85 SER A N 1
ATOM 689 C CA . SER A 1 85 ? 0.581 -3.814 3.914 1.00 89.62 85 SER A CA 1
ATOM 690 C C . SER A 1 85 ? -0.889 -4.195 3.746 1.00 89.62 85 SER A C 1
ATOM 692 O O . SER A 1 85 ? -1.610 -4.310 4.732 1.00 89.62 85 SER A O 1
ATOM 694 N N . GLU A 1 86 ? -1.330 -4.424 2.504 1.00 87.12 86 GLU A N 1
ATOM 695 C CA . GLU A 1 86 ? -2.689 -4.874 2.191 1.00 87.12 86 GLU A CA 1
ATOM 696 C C . GLU A 1 86 ? -2.982 -6.285 2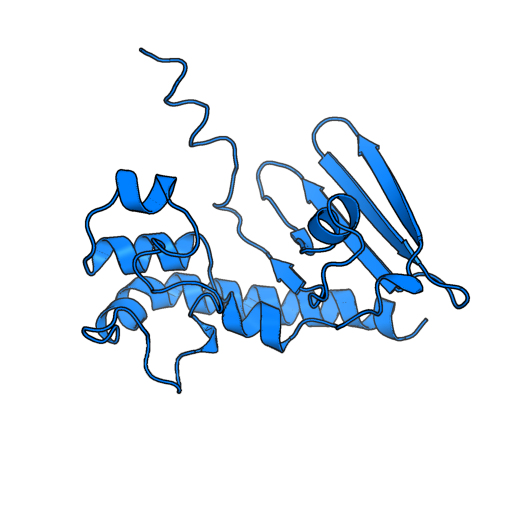.701 1.00 87.12 86 GLU A C 1
ATOM 698 O O . GLU A 1 86 ? -4.032 -6.506 3.301 1.00 87.12 86 GLU A O 1
ATOM 703 N N . TRP A 1 87 ? -2.038 -7.212 2.537 1.00 90.25 87 TRP A N 1
ATOM 704 C CA . TRP A 1 87 ? -2.137 -8.572 3.068 1.00 90.25 87 TRP A CA 1
ATOM 705 C C . TRP A 1 87 ? -2.205 -8.616 4.600 1.00 90.25 87 TRP A C 1
ATOM 707 O O . TRP A 1 87 ? -2.968 -9.398 5.163 1.00 90.25 87 TRP A O 1
ATOM 717 N N . LEU A 1 88 ? -1.405 -7.781 5.267 1.00 89.31 88 LEU A N 1
ATOM 718 C CA . LEU A 1 88 ? -1.330 -7.691 6.725 1.00 89.31 88 LEU A CA 1
ATOM 719 C C . LEU A 1 88 ? -2.509 -6.907 7.328 1.00 89.31 88 LEU A C 1
ATOM 721 O O . LEU A 1 88 ? -2.771 -6.993 8.529 1.00 89.31 88 LEU A O 1
ATOM 725 N N . GLY A 1 89 ? -3.193 -6.110 6.506 1.00 84.81 89 GLY A N 1
ATOM 726 C CA . GLY A 1 89 ? -4.274 -5.236 6.925 1.00 84.81 89 GLY A CA 1
ATOM 727 C C . GLY A 1 89 ? -5.471 -5.977 7.511 1.00 84.81 89 GLY A C 1
ATOM 728 O O . GLY A 1 89 ? -5.735 -7.144 7.227 1.00 84.81 89 GLY A O 1
ATOM 729 N N . ILE A 1 90 ? -6.244 -5.261 8.323 1.00 81.62 90 ILE A N 1
ATOM 730 C CA . ILE A 1 90 ? -7.456 -5.799 8.942 1.00 81.62 90 ILE A CA 1
ATOM 731 C C . ILE A 1 90 ? -8.666 -5.261 8.183 1.00 81.62 90 ILE A C 1
ATOM 733 O O . ILE A 1 90 ? -8.858 -4.048 8.076 1.00 81.62 90 ILE A O 1
ATOM 737 N N . GLY A 1 91 ? -9.486 -6.166 7.649 1.00 78.44 91 GLY A N 1
ATOM 738 C CA . GLY A 1 91 ? -10.765 -5.822 7.033 1.00 78.44 91 GLY A CA 1
ATOM 739 C C . GLY A 1 91 ? -11.795 -5.385 8.074 1.00 78.44 91 GLY A C 1
ATOM 740 O O . GLY A 1 91 ? -11.891 -5.975 9.151 1.00 78.44 91 GLY A O 1
ATOM 741 N N . PHE A 1 92 ? -12.597 -4.377 7.738 1.00 75.62 92 PHE A N 1
ATOM 742 C CA . PHE A 1 92 ? -13.725 -3.938 8.557 1.00 75.62 92 PHE A CA 1
ATOM 743 C C . PHE A 1 92 ? -14.985 -3.810 7.706 1.00 75.62 92 PHE A C 1
ATOM 745 O O . PHE A 1 92 ? -14.905 -3.454 6.532 1.00 75.62 92 PHE A O 1
ATOM 752 N N . ASP A 1 93 ? -16.147 -4.077 8.307 1.00 80.31 93 ASP A N 1
ATOM 753 C CA . ASP A 1 93 ? -17.428 -3.752 7.683 1.00 80.31 93 ASP A CA 1
ATOM 754 C C . ASP A 1 93 ? -17.703 -2.252 7.866 1.00 80.31 93 ASP A C 1
ATOM 756 O O . ASP A 1 93 ? -17.968 -1.812 8.996 1.00 80.31 93 ASP A O 1
ATOM 760 N N . PRO A 1 94 ? -17.656 -1.451 6.788 1.00 76.00 94 PRO A N 1
ATOM 761 C CA . PRO A 1 94 ? -17.799 -0.010 6.899 1.00 76.00 94 PRO A CA 1
ATOM 762 C C . PRO A 1 94 ? -19.193 0.409 7.387 1.00 76.00 94 PRO A C 1
ATOM 764 O O . PRO A 1 94 ? -19.325 1.473 7.986 1.00 76.00 94 PRO A O 1
ATOM 767 N N . LEU A 1 95 ? -20.219 -0.439 7.232 1.00 81.12 95 LEU A N 1
ATOM 768 C CA . LEU A 1 95 ? -21.580 -0.151 7.703 1.00 81.12 95 LEU A CA 1
ATOM 769 C C . LEU A 1 95 ? -21.696 -0.167 9.231 1.00 81.12 95 LEU A C 1
ATOM 771 O O . LEU A 1 95 ? -22.617 0.421 9.795 1.00 81.12 95 LEU A O 1
ATOM 775 N N . THR A 1 96 ? -20.760 -0.833 9.904 1.00 82.25 96 THR A N 1
ATOM 776 C CA . THR A 1 96 ? -20.739 -0.944 11.369 1.00 82.25 96 THR A CA 1
ATOM 777 C C . THR A 1 96 ? -19.832 0.087 12.033 1.00 82.25 96 THR A C 1
ATOM 779 O O . THR A 1 96 ? -19.902 0.280 13.250 1.00 82.25 96 THR A O 1
ATOM 782 N N . LEU A 1 97 ? -18.990 0.769 11.251 1.00 81.81 97 LEU A N 1
ATOM 783 C CA . LEU A 1 97 ? -18.010 1.718 11.753 1.00 81.81 97 LEU A CA 1
ATOM 784 C C . LEU A 1 97 ? -18.581 3.136 11.822 1.00 81.81 97 LEU A C 1
ATOM 786 O O . LEU A 1 97 ? -18.988 3.735 10.832 1.00 81.81 97 LEU A O 1
ATOM 790 N N . LYS A 1 98 ? -18.496 3.734 13.006 1.00 85.19 98 LYS A N 1
ATOM 791 C CA . LYS A 1 98 ? -18.616 5.173 13.211 1.00 85.19 98 LYS A CA 1
ATOM 792 C C . LYS A 1 98 ? -17.228 5.803 13.186 1.00 85.19 98 LYS A C 1
ATOM 794 O O . LYS A 1 98 ? -16.391 5.504 14.044 1.00 85.19 98 LYS A O 1
ATOM 799 N N . LEU A 1 99 ? -17.019 6.707 12.235 1.00 83.31 99 LEU A N 1
ATOM 800 C CA . LEU A 1 99 ? -15.796 7.494 12.115 1.00 83.31 99 LEU A CA 1
ATOM 801 C C . LEU A 1 99 ? -15.855 8.743 12.993 1.00 83.31 99 LEU A C 1
ATOM 803 O O . LEU A 1 99 ? -16.875 9.428 13.069 1.00 83.31 99 LEU A O 1
ATOM 807 N N . ILE A 1 100 ? -14.742 9.034 13.653 1.00 85.19 100 ILE A N 1
ATOM 808 C CA . ILE A 1 100 ? -14.532 10.224 14.474 1.00 85.19 100 ILE A CA 1
ATOM 809 C C . ILE A 1 100 ? -13.223 10.858 14.010 1.00 85.19 100 ILE A C 1
ATOM 811 O O . ILE A 1 100 ? -12.210 10.169 13.919 1.00 85.19 100 ILE A O 1
ATOM 815 N N . LYS A 1 101 ? -13.234 12.159 13.716 1.00 85.31 101 LYS A N 1
ATOM 816 C CA . LYS A 1 101 ? -12.047 12.911 13.296 1.00 85.31 101 LYS A CA 1
ATOM 817 C C . LYS A 1 101 ? -11.690 13.965 14.335 1.00 85.31 101 LYS A C 1
ATOM 819 O O . LYS A 1 101 ? -12.561 14.706 14.782 1.00 85.31 101 LYS A O 1
ATOM 824 N N . HIS A 1 102 ? -10.408 14.051 14.661 1.00 82.25 102 HIS A N 1
ATOM 825 C CA . HIS A 1 102 ? -9.821 15.096 15.490 1.00 82.25 102 HIS A CA 1
ATOM 826 C C . HIS A 1 102 ? -8.637 15.719 14.744 1.00 82.25 102 HIS A C 1
ATOM 828 O O . HIS A 1 102 ? -7.696 15.019 14.378 1.00 82.25 102 HIS A O 1
ATOM 834 N N . ASP A 1 103 ? -8.689 17.027 14.512 1.00 83.31 103 ASP A N 1
ATOM 835 C CA . ASP A 1 103 ? -7.640 17.790 13.830 1.00 83.31 103 ASP A CA 1
ATOM 836 C C . ASP A 1 103 ? -6.774 18.560 14.845 1.00 83.31 103 ASP A C 1
ATOM 838 O O . ASP A 1 103 ? -7.267 18.985 15.891 1.00 83.31 103 ASP A O 1
ATOM 842 N N . TRP A 1 104 ? -5.490 18.769 14.536 1.00 77.88 104 TRP A N 1
ATOM 843 C CA . TRP A 1 104 ? -4.592 19.670 15.274 1.00 77.88 104 TRP A CA 1
ATOM 844 C C . TRP A 1 104 ? -3.606 20.357 14.325 1.00 77.88 104 TRP A C 1
ATOM 846 O O . TRP A 1 104 ? -3.512 20.041 13.138 1.00 77.88 104 TRP A O 1
ATOM 856 N N . VAL A 1 105 ? -2.841 21.319 14.844 1.00 75.25 105 VAL A N 1
ATOM 857 C CA . VAL A 1 105 ? -1.849 22.053 14.049 1.00 75.25 105 VAL A CA 1
ATOM 858 C C . VAL A 1 105 ? -0.779 21.083 13.528 1.00 75.25 105 VAL A C 1
ATOM 860 O O . VAL A 1 105 ? 0.030 20.562 14.290 1.00 75.25 105 VAL A O 1
ATOM 863 N N . GLY A 1 106 ? -0.780 20.832 12.214 1.00 70.44 106 GLY A N 1
ATOM 864 C CA . GLY A 1 106 ? 0.202 19.970 11.545 1.00 70.44 106 GLY A CA 1
ATOM 865 C C . GLY A 1 106 ? -0.122 18.468 11.526 1.00 70.44 106 GLY A C 1
ATOM 866 O O . GLY A 1 106 ? 0.767 17.673 11.201 1.00 70.44 106 GLY A O 1
ATOM 867 N N . GLY A 1 107 ? -1.353 18.050 11.852 1.00 76.88 107 GLY A N 1
ATOM 868 C CA . GLY A 1 107 ? 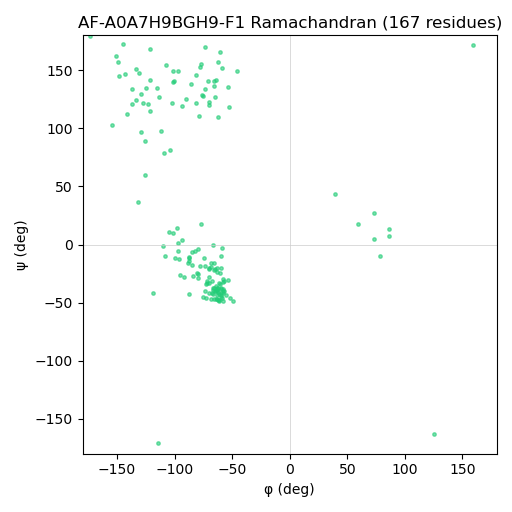-1.756 16.642 11.771 1.00 76.88 107 GLY A CA 1
ATOM 869 C C . GLY A 1 107 ? -3.240 16.366 12.034 1.00 76.88 107 GLY A C 1
ATOM 870 O O . GLY A 1 107 ? -4.026 17.280 12.275 1.00 76.88 107 GLY A O 1
ATOM 871 N N . TYR A 1 108 ? -3.622 15.090 11.955 1.00 80.56 108 TYR A N 1
ATOM 872 C CA . TYR A 1 108 ? -4.969 14.619 12.299 1.00 80.56 108 TYR A CA 1
ATOM 873 C C . TYR A 1 108 ? -4.966 13.188 12.850 1.00 80.56 108 TYR A C 1
ATOM 875 O O . TYR A 1 108 ? -4.047 12.408 12.579 1.00 80.56 108 TYR A O 1
ATOM 883 N N . LEU A 1 109 ? -6.024 12.866 13.603 1.00 81.44 109 LEU A N 1
ATOM 884 C CA . LEU A 1 109 ? -6.364 11.550 14.138 1.00 81.44 109 LEU A CA 1
ATOM 885 C C . LEU A 1 109 ? -7.766 11.187 13.657 1.00 81.44 109 LEU A C 1
ATOM 887 O O . LEU A 1 109 ? -8.736 11.886 13.951 1.00 81.44 109 LEU A O 1
ATOM 891 N N . LEU A 1 110 ? -7.883 10.076 12.948 1.00 84.06 110 LEU A N 1
ATOM 892 C CA . LEU A 1 110 ? -9.150 9.406 12.699 1.00 84.06 110 LEU A CA 1
ATOM 893 C C . LEU A 1 110 ? -9.274 8.233 13.660 1.00 84.06 110 LEU A C 1
ATOM 895 O O . LEU A 1 110 ? -8.303 7.528 13.904 1.00 84.06 110 LEU A O 1
ATOM 899 N N . LEU A 1 111 ? -10.467 8.009 14.187 1.00 83.69 111 LEU A N 1
ATOM 900 C CA . LEU A 1 111 ? -10.815 6.853 15.000 1.00 83.69 111 LEU A CA 1
ATOM 901 C C . LEU A 1 111 ? -12.023 6.175 14.365 1.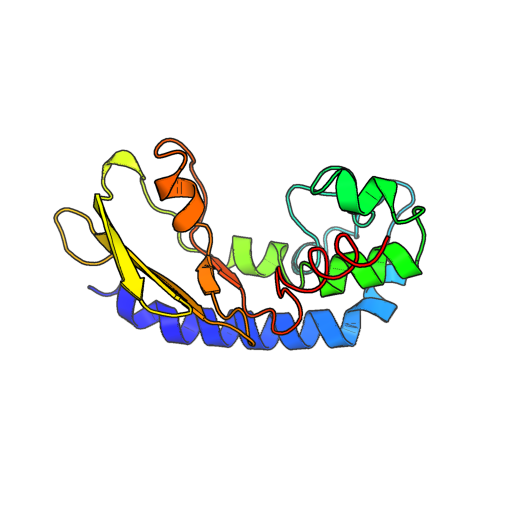00 83.69 111 LEU A C 1
ATOM 903 O O . LEU A 1 111 ? -12.996 6.836 14.005 1.00 83.69 111 LEU A O 1
ATOM 907 N N . ALA A 1 112 ? -11.977 4.854 14.261 1.00 82.75 112 ALA A N 1
ATOM 908 C CA . ALA A 1 112 ? -13.095 4.029 13.826 1.00 82.75 112 ALA A CA 1
ATOM 909 C C . ALA A 1 112 ? -13.552 3.175 15.002 1.00 82.75 112 ALA A C 1
ATOM 911 O O . ALA A 1 112 ? -12.738 2.464 15.596 1.00 82.75 112 ALA A O 1
ATOM 912 N N . ARG A 1 113 ? -14.841 3.219 15.336 1.00 86.00 113 ARG A N 1
ATOM 913 C CA . ARG A 1 113 ? -15.432 2.377 16.385 1.00 86.00 113 ARG A CA 1
ATOM 914 C C . ARG A 1 113 ? -16.738 1.751 15.917 1.00 86.00 113 ARG A C 1
ATOM 916 O O . ARG A 1 113 ? -17.449 2.378 15.146 1.00 86.00 113 ARG A O 1
ATOM 923 N N . ASP A 1 114 ? -17.082 0.580 16.427 1.00 83.50 114 ASP A N 1
ATOM 924 C CA . ASP A 1 114 ? -18.408 -0.026 16.253 1.00 83.50 114 ASP A CA 1
ATOM 925 C C . ASP A 1 114 ? -19.140 -0.133 17.604 1.00 83.50 114 ASP A C 1
ATOM 927 O O . ASP A 1 114 ? -18.684 0.412 18.616 1.00 83.50 114 ASP A O 1
ATOM 931 N N . GLY A 1 115 ? -20.275 -0.840 17.638 1.00 79.88 115 GLY A N 1
ATOM 932 C CA . GLY A 1 115 ? -21.054 -1.082 18.861 1.00 79.88 115 GLY A CA 1
ATOM 933 C C . GLY A 1 115 ? -20.301 -1.825 19.977 1.00 79.88 115 GLY A C 1
ATOM 934 O O . GLY A 1 115 ? -20.785 -1.876 21.102 1.00 79.88 115 GLY A O 1
ATOM 935 N N . THR A 1 116 ? -19.114 -2.369 19.698 1.00 77.94 116 THR A N 1
ATOM 936 C CA . THR A 1 116 ? -18.279 -3.114 20.654 1.00 77.94 116 THR A CA 1
ATOM 937 C C . THR A 1 116 ? -16.994 -2.373 21.054 1.00 77.94 116 THR A C 1
ATOM 939 O O . THR A 1 116 ? -16.212 -2.878 21.865 1.00 77.94 116 THR A O 1
ATOM 942 N N . GLY A 1 117 ? -16.753 -1.181 20.495 1.00 79.69 117 GLY A N 1
ATOM 943 C CA . GLY A 1 117 ? -15.653 -0.296 20.878 1.00 79.69 117 GLY A CA 1
ATOM 944 C C . GLY A 1 117 ? -14.745 0.127 19.723 1.00 79.69 117 GLY A C 1
ATOM 945 O O . GLY A 1 117 ? -15.103 0.049 18.550 1.00 79.69 117 GLY A O 1
ATOM 946 N N . LEU A 1 118 ? -13.555 0.630 20.070 1.00 78.81 118 LEU A N 1
ATOM 947 C CA . LEU A 1 118 ? -12.563 1.106 19.103 1.00 78.81 118 LEU A CA 1
ATOM 948 C C . LEU A 1 118 ? -12.024 -0.054 18.251 1.00 78.81 118 LEU A C 1
ATOM 950 O O . LEU A 1 118 ? -11.708 -1.129 18.768 1.00 78.81 118 LEU A O 1
ATOM 954 N N . ARG A 1 119 ? -11.915 0.184 16.943 1.00 78.50 119 ARG A N 1
ATOM 955 C CA . ARG A 1 119 ? -11.515 -0.790 15.924 1.00 78.50 119 ARG A CA 1
ATOM 956 C C . ARG A 1 119 ? -10.245 -0.398 15.191 1.00 78.50 119 ARG A C 1
ATOM 958 O O . ARG A 1 119 ? -9.387 -1.254 15.011 1.00 78.50 119 ARG A O 1
ATOM 965 N N . ALA A 1 120 ? -10.096 0.874 14.843 1.00 76.88 120 ALA A N 1
ATOM 966 C CA . ALA A 1 120 ? -8.939 1.376 14.115 1.00 76.88 120 ALA A CA 1
ATOM 967 C C . ALA A 1 120 ? -8.652 2.834 14.460 1.00 76.88 120 ALA A C 1
ATOM 969 O O . ALA A 1 120 ? -9.524 3.546 14.967 1.00 76.88 120 ALA A O 1
ATOM 970 N N . PHE A 1 121 ? -7.439 3.280 14.155 1.00 80.00 121 PHE A N 1
ATOM 971 C CA . PHE A 1 121 ? -7.070 4.684 14.217 1.00 80.00 121 PHE A CA 1
ATOM 972 C C . PHE A 1 121 ? -6.120 5.036 13.078 1.00 80.00 121 PHE A C 1
ATOM 974 O O . PHE A 1 121 ? -5.313 4.196 12.702 1.00 80.00 121 PHE A O 1
ATOM 981 N N . GLU A 1 122 ? -6.208 6.266 12.571 1.00 80.38 122 GLU A N 1
ATOM 982 C CA . GLU A 1 122 ? -5.230 6.846 11.655 1.00 80.38 122 GLU A CA 1
ATOM 983 C C . GLU A 1 122 ? -4.631 8.108 12.231 1.00 80.38 122 GLU A C 1
ATOM 985 O O . GLU A 1 122 ? -5.342 9.090 12.392 1.00 80.38 122 GLU A O 1
ATOM 990 N N . ILE A 1 123 ? -3.331 8.098 12.512 1.00 77.88 123 ILE A N 1
ATOM 991 C CA . ILE A 1 123 ? -2.573 9.312 12.816 1.00 77.88 123 ILE A CA 1
ATOM 992 C C . ILE A 1 123 ? -1.782 9.718 11.580 1.00 77.88 123 ILE A C 1
ATOM 994 O O . ILE A 1 123 ? -1.247 8.854 10.900 1.00 77.88 123 ILE A O 1
ATOM 998 N N . SER A 1 124 ? -1.699 11.012 11.281 1.00 75.81 124 SER A N 1
ATOM 999 C CA . SER A 1 124 ? -0.815 11.537 10.238 1.00 75.81 124 SER A CA 1
ATOM 1000 C C . SER A 1 124 ? -0.137 12.803 10.740 1.00 75.81 124 SER A C 1
ATOM 1002 O O . SER A 1 124 ? -0.811 13.785 11.052 1.00 75.81 124 SER A O 1
ATOM 1004 N N . HIS A 1 125 ? 1.196 12.803 10.773 1.00 72.38 125 HIS A N 1
ATOM 1005 C CA . HIS A 1 125 ? 1.995 13.950 11.203 1.00 72.38 125 HIS A CA 1
ATOM 1006 C C . HIS A 1 125 ? 3.209 14.175 10.287 1.00 72.38 125 HIS A C 1
ATOM 1008 O O . HIS A 1 125 ? 3.917 13.238 9.917 1.00 72.38 125 HIS A O 1
ATOM 1014 N N . SER A 1 126 ? 3.432 15.431 9.898 1.00 65.62 126 SER A N 1
ATOM 1015 C CA . SER A 1 126 ? 4.601 15.885 9.128 1.00 65.62 126 SER A CA 1
ATOM 1016 C C . SER A 1 126 ? 5.803 16.092 10.066 1.00 65.62 126 SER A C 1
ATOM 1018 O O . SER A 1 126 ? 5.582 16.541 11.185 1.00 65.62 126 SER A O 1
ATOM 1020 N N . PRO A 1 127 ? 7.062 15.834 9.653 1.00 63.91 127 PRO A N 1
ATOM 1021 C CA . PRO A 1 127 ? 7.522 15.514 8.293 1.00 63.91 127 PRO A CA 1
ATOM 1022 C C . PRO A 1 127 ? 7.472 14.026 7.926 1.00 63.91 127 PRO A C 1
ATOM 1024 O O . PRO A 1 127 ? 7.541 13.694 6.749 1.00 63.91 127 PRO A O 1
ATOM 1027 N N . TRP A 1 128 ? 7.309 13.137 8.904 1.00 57.53 128 TRP A N 1
ATOM 1028 C CA . TRP A 1 128 ? 7.554 11.701 8.732 1.00 57.53 128 TRP A CA 1
ATOM 1029 C C . TRP A 1 128 ? 6.402 10.911 8.097 1.00 57.53 128 TRP A C 1
ATOM 1031 O O . TRP A 1 128 ? 6.562 9.722 7.848 1.00 57.53 128 TRP A O 1
ATOM 1041 N N . ASN A 1 129 ? 5.249 11.550 7.852 1.00 63.44 129 ASN A N 1
ATOM 1042 C CA . ASN A 1 129 ? 4.045 10.975 7.229 1.00 63.44 129 ASN A CA 1
ATOM 1043 C C . ASN A 1 129 ? 3.764 9.530 7.688 1.00 63.44 129 ASN A C 1
ATOM 1045 O O . ASN A 1 129 ? 3.469 8.640 6.890 1.00 63.44 129 ASN A O 1
ATOM 1049 N N . LEU A 1 130 ? 3.905 9.306 8.996 1.00 67.06 130 LEU A N 1
ATOM 1050 C CA . LEU A 1 130 ? 3.582 8.045 9.641 1.00 67.06 130 LEU A CA 1
ATOM 1051 C C . LEU A 1 130 ? 2.065 7.899 9.614 1.00 67.06 130 LEU A C 1
ATOM 1053 O O . LEU A 1 130 ? 1.389 8.761 10.169 1.00 67.06 130 LEU A O 1
ATOM 1057 N N . ARG A 1 131 ? 1.554 6.842 8.974 1.00 70.50 131 ARG A N 1
ATOM 1058 C CA . ARG A 1 131 ? 0.126 6.516 8.909 1.00 70.50 131 ARG A CA 1
ATOM 1059 C C . ARG A 1 131 ? -0.114 5.103 9.398 1.00 70.50 131 ARG A C 1
ATOM 1061 O O . ARG A 1 131 ? -0.099 4.137 8.642 1.00 70.50 131 ARG A O 1
ATOM 1068 N N . ILE A 1 132 ? -0.335 4.980 10.694 1.00 70.62 132 ILE A N 1
ATOM 1069 C CA . ILE A 1 132 ? -0.843 3.741 11.284 1.00 70.62 132 ILE A CA 1
ATOM 1070 C C . ILE A 1 132 ? -2.329 3.696 10.937 1.00 70.62 132 ILE A C 1
ATOM 1072 O O . ILE A 1 132 ? -2.958 4.703 11.170 1.00 70.62 132 ILE A O 1
ATOM 1076 N N . GLY A 1 133 ? -2.879 2.632 10.350 1.00 71.56 133 GLY A N 1
ATOM 1077 C CA . GLY A 1 133 ? -4.300 2.581 9.968 1.00 71.56 133 GLY A CA 1
ATOM 1078 C C . GLY A 1 133 ? -4.698 3.420 8.742 1.00 71.56 133 GLY A C 1
ATOM 1079 O O . GLY A 1 133 ? -5.844 3.848 8.609 1.00 71.56 133 GLY A O 1
ATOM 1080 N N . TRP A 1 134 ? -3.742 3.639 7.838 1.00 71.06 134 TRP A N 1
ATOM 1081 C CA . TRP A 1 134 ? -3.957 4.138 6.481 1.00 71.06 134 TRP A CA 1
ATOM 1082 C C . TRP A 1 134 ? -5.124 3.422 5.778 1.00 71.06 134 TRP A C 1
ATOM 1084 O O . TRP A 1 134 ? -5.383 2.246 6.031 1.00 71.06 134 TRP A O 1
ATOM 1094 N N . LYS A 1 135 ? -5.804 4.146 4.876 1.00 75.62 135 LYS A N 1
ATOM 1095 C CA . LYS A 1 135 ? -7.108 3.828 4.252 1.00 75.62 135 LYS A CA 1
ATOM 1096 C C . LYS A 1 135 ? -8.335 4.099 5.143 1.00 75.62 135 LYS A C 1
ATOM 1098 O O . LYS A 1 135 ? -9.441 4.208 4.621 1.00 75.62 135 LYS A O 1
ATOM 1103 N N . LEU A 1 136 ? -8.177 4.396 6.435 1.00 78.00 136 LEU A N 1
ATOM 1104 C CA . LEU A 1 136 ? -9.297 4.902 7.240 1.00 78.00 136 LEU A CA 1
ATOM 1105 C C . LEU A 1 136 ? -9.792 6.278 6.750 1.00 78.00 136 LEU A C 1
ATOM 1107 O O . LEU A 1 136 ? -10.993 6.546 6.730 1.00 78.00 136 LEU A O 1
ATOM 1111 N N . GLY A 1 137 ? -8.882 7.137 6.282 1.00 74.06 137 GLY A N 1
ATOM 1112 C CA . GLY A 1 137 ? -9.240 8.392 5.614 1.00 74.06 137 GLY A CA 1
ATOM 1113 C C . GLY A 1 137 ? -10.016 8.221 4.303 1.00 74.06 137 GLY A C 1
ATOM 1114 O O . GLY A 1 137 ? -10.752 9.133 3.925 1.00 74.06 137 GLY A O 1
ATOM 1115 N N . ASN A 1 138 ? -9.891 7.075 3.628 1.00 76.81 138 ASN A N 1
ATOM 1116 C CA . ASN A 1 138 ? -10.696 6.759 2.449 1.00 76.81 138 ASN A CA 1
ATOM 1117 C C . ASN A 1 138 ? -12.134 6.432 2.854 1.00 76.81 138 ASN A C 1
ATOM 1119 O O . ASN A 1 138 ? -13.044 7.054 2.322 1.00 76.81 138 ASN A O 1
ATOM 1123 N N . LEU A 1 139 ? -12.334 5.607 3.890 1.00 74.25 139 LEU A N 1
ATOM 1124 C CA . LEU A 1 139 ? -13.663 5.337 4.462 1.00 74.25 139 LEU A CA 1
ATOM 1125 C C . LEU A 1 139 ? -14.388 6.611 4.922 1.00 74.25 139 LEU A C 1
ATOM 1127 O O . LEU A 1 139 ? -15.611 6.696 4.867 1.00 74.25 139 LEU A O 1
ATOM 1131 N N . TYR A 1 140 ? -13.639 7.623 5.371 1.00 74.88 140 TYR A N 1
ATOM 1132 C CA . TYR A 1 140 ? -14.207 8.932 5.709 1.00 74.88 140 TYR A CA 1
ATOM 1133 C C . TYR A 1 140 ? -14.739 9.694 4.488 1.00 74.88 140 TYR A C 1
ATOM 1135 O O . TYR A 1 140 ? -15.682 10.471 4.615 1.00 74.88 140 TYR A O 1
ATOM 1143 N N . ARG A 1 141 ? -14.133 9.498 3.313 1.00 78.88 141 ARG A N 1
ATOM 1144 C CA . ARG A 1 141 ? -14.536 10.143 2.053 1.00 78.88 141 ARG A CA 1
ATOM 1145 C C . ARG A 1 141 ? -15.606 9.341 1.320 1.00 78.88 141 ARG A C 1
ATOM 1147 O O . ARG A 1 141 ? -16.557 9.935 0.827 1.00 78.88 141 ARG A O 1
ATOM 1154 N N . ASP A 1 142 ? -15.447 8.023 1.276 1.00 80.06 142 ASP A N 1
ATOM 1155 C CA . ASP A 1 142 ? -16.400 7.069 0.724 1.00 80.06 142 ASP A CA 1
ATOM 1156 C C . ASP A 1 142 ? -16.679 5.942 1.739 1.00 80.06 142 ASP A C 1
ATOM 1158 O O . ASP A 1 142 ? -15.943 4.954 1.815 1.00 80.06 142 ASP A O 1
ATOM 1162 N N . PRO A 1 143 ? -17.775 6.052 2.509 1.00 76.44 143 PRO A N 1
ATOM 1163 C CA . PRO A 1 143 ? -18.168 5.045 3.492 1.00 76.44 143 PRO A CA 1
ATOM 1164 C C . PRO A 1 143 ? -18.584 3.690 2.903 1.00 76.44 143 PRO A C 1
ATOM 1166 O O . PRO A 1 143 ? -18.982 2.808 3.658 1.00 76.44 143 PRO A O 1
ATOM 1169 N N . ARG A 1 144 ? -18.584 3.507 1.578 1.00 77.50 144 ARG A N 1
ATOM 1170 C CA . ARG A 1 144 ? -18.936 2.230 0.932 1.00 77.50 144 ARG A CA 1
ATOM 1171 C C . ARG A 1 144 ? -17.713 1.418 0.524 1.00 77.50 144 ARG A C 1
ATOM 1173 O O . ARG A 1 144 ? -17.864 0.248 0.165 1.00 77.50 144 ARG A O 1
ATOM 1180 N N . GLU A 1 145 ? -16.528 2.018 0.571 1.00 75.75 145 GLU A N 1
ATOM 1181 C CA . GLU A 1 145 ? -15.286 1.372 0.172 1.00 75.75 145 GLU A CA 1
ATOM 1182 C C . GLU A 1 145 ? -14.984 0.191 1.114 1.00 75.75 145 GLU A C 1
ATOM 1184 O O . GLU A 1 145 ? -14.998 0.318 2.336 1.00 75.75 145 GLU A O 1
ATOM 1189 N N . ARG A 1 146 ? -14.753 -1.001 0.556 1.00 75.56 146 ARG A N 1
ATOM 1190 C CA . ARG A 1 146 ? -14.431 -2.211 1.330 1.00 75.56 146 ARG A CA 1
ATOM 1191 C C . ARG A 1 146 ? -12.947 -2.492 1.215 1.00 75.56 146 ARG A C 1
ATOM 1193 O O . ARG A 1 146 ? -12.522 -3.298 0.395 1.00 75.56 146 ARG A O 1
ATOM 1200 N N . ILE A 1 147 ? -12.172 -1.793 2.027 1.00 71.44 147 ILE A N 1
ATOM 1201 C CA . ILE A 1 147 ? -10.714 -1.862 2.016 1.00 71.44 147 ILE A CA 1
ATOM 1202 C C . ILE A 1 147 ? -10.183 -2.287 3.380 1.00 71.44 147 ILE A C 1
ATOM 1204 O O . ILE A 1 147 ? -10.715 -1.857 4.408 1.00 71.44 147 ILE A O 1
ATOM 1208 N N . PRO A 1 148 ? -9.124 -3.112 3.415 1.00 74.62 148 PRO A N 1
ATOM 1209 C CA . PRO A 1 148 ? -8.428 -3.365 4.657 1.00 74.62 148 PRO A CA 1
ATOM 1210 C C . PRO A 1 148 ? -7.805 -2.063 5.155 1.00 74.62 148 PRO A C 1
ATOM 1212 O O . PRO A 1 148 ? -7.300 -1.244 4.380 1.00 74.62 148 PRO A O 1
ATOM 1215 N N . ILE A 1 149 ? -7.848 -1.880 6.467 1.00 73.81 149 ILE A N 1
ATOM 1216 C CA . ILE A 1 149 ? -7.095 -0.829 7.131 1.00 73.81 149 ILE A CA 1
ATOM 1217 C C . ILE A 1 149 ? -5.675 -1.354 7.302 1.00 73.81 149 ILE A C 1
ATOM 1219 O O . ILE A 1 149 ? -5.455 -2.405 7.909 1.00 73.81 149 ILE A O 1
ATOM 1223 N N . VAL A 1 150 ? -4.725 -0.617 6.741 1.00 77.00 150 VAL A N 1
ATOM 1224 C CA . VAL A 1 150 ? -3.328 -1.034 6.603 1.00 77.00 150 VAL A CA 1
ATOM 1225 C C . VAL A 1 150 ? -2.414 -0.047 7.312 1.00 77.00 150 VAL A C 1
ATOM 1227 O O . VAL A 1 150 ? -2.823 1.052 7.680 1.00 77.00 150 VAL A O 1
ATOM 1230 N N . HIS A 1 151 ? -1.152 -0.400 7.493 1.00 76.06 151 HIS A N 1
ATOM 1231 C CA . HIS A 1 151 ? -0.145 0.558 7.933 1.00 76.06 151 HIS A CA 1
ATOM 1232 C C . HIS A 1 151 ? 0.609 1.096 6.724 1.00 76.06 151 HIS A C 1
ATOM 1234 O O . HIS A 1 151 ? 0.716 0.444 5.691 1.00 76.06 151 HIS A O 1
ATOM 1240 N N . ARG A 1 152 ? 1.059 2.343 6.821 1.00 71.56 152 ARG A N 1
ATOM 1241 C CA . ARG A 1 152 ? 2.016 2.919 5.889 1.00 71.56 152 ARG A CA 1
ATOM 1242 C C . ARG A 1 152 ? 2.978 3.786 6.678 1.00 71.56 152 ARG A C 1
ATOM 1244 O O . ARG A 1 152 ? 2.622 4.863 7.159 1.00 71.56 152 ARG A O 1
ATOM 1251 N N . CYS A 1 153 ? 4.224 3.346 6.740 1.00 67.38 153 CYS A N 1
ATOM 1252 C CA . CYS A 1 153 ? 5.320 4.124 7.297 1.00 67.38 153 CYS A CA 1
ATOM 1253 C C . CYS A 1 153 ? 6.247 4.577 6.168 1.00 67.38 153 CYS A C 1
ATOM 1255 O O . CYS A 1 153 ? 7.292 3.975 5.955 1.00 67.38 153 CYS A O 1
ATOM 1257 N N . ASN A 1 154 ? 5.876 5.621 5.419 1.00 67.00 154 ASN A N 1
ATOM 1258 C CA . ASN A 1 154 ? 6.756 6.149 4.374 1.00 67.00 154 ASN A CA 1
ATOM 1259 C C . ASN A 1 154 ? 7.267 7.556 4.741 1.00 67.00 154 ASN A C 1
ATOM 1261 O O . ASN A 1 154 ? 6.563 8.535 4.452 1.00 67.00 154 ASN A O 1
ATOM 1265 N N . PRO A 1 155 ? 8.494 7.675 5.293 1.00 59.06 155 PRO A N 1
ATOM 1266 C CA . PRO A 1 155 ? 9.082 8.959 5.676 1.00 59.06 155 PRO A CA 1
ATOM 1267 C C . PRO A 1 155 ? 9.357 9.881 4.480 1.00 59.06 155 PRO A C 1
ATOM 1269 O O . PRO A 1 155 ? 9.519 11.084 4.661 1.00 59.06 155 PRO A O 1
ATOM 1272 N N . PHE A 1 156 ? 9.353 9.348 3.255 1.00 58.94 156 PHE A N 1
ATOM 1273 C CA . PHE A 1 156 ? 9.562 10.101 2.017 1.00 58.94 156 PHE A CA 1
ATOM 1274 C C . PHE A 1 156 ? 8.255 10.486 1.314 1.00 58.94 156 PHE A C 1
ATOM 1276 O O . PHE A 1 156 ? 8.270 11.246 0.350 1.00 58.94 156 PHE A O 1
ATOM 1283 N N . SER A 1 157 ? 7.099 10.021 1.799 1.00 58.78 157 SER A N 1
ATOM 1284 C CA . SER A 1 157 ? 5.799 10.269 1.156 1.00 58.78 157 SER A CA 1
ATOM 1285 C C . SER A 1 157 ? 5.227 11.672 1.393 1.00 58.78 157 SER A C 1
ATOM 1287 O O . SER A 1 157 ? 4.021 11.883 1.235 1.00 58.78 157 SER A O 1
ATOM 1289 N N . GLY A 1 158 ? 6.044 12.639 1.813 1.00 52.81 158 GLY A N 1
ATOM 1290 C CA . GLY A 1 158 ? 5.592 13.995 2.094 1.00 52.81 158 GLY A CA 1
ATOM 1291 C C . GLY A 1 158 ? 4.825 14.583 0.905 1.00 52.81 158 GLY A C 1
ATOM 1292 O O . GLY A 1 158 ? 5.395 14.817 -0.158 1.00 52.81 158 GLY A O 1
ATOM 1293 N N . ARG A 1 159 ? 3.539 14.920 1.103 1.00 45.62 159 ARG A N 1
ATOM 1294 C CA . ARG A 1 159 ? 2.726 15.686 0.128 1.00 45.62 159 ARG A CA 1
ATOM 1295 C C . ARG A 1 159 ? 3.315 17.074 -0.201 1.00 45.62 159 ARG A C 1
ATOM 1297 O O . ARG A 1 159 ? 2.780 17.776 -1.050 1.00 45.62 159 ARG A O 1
ATOM 1304 N N . ASN A 1 160 ? 4.415 17.461 0.445 1.00 40.97 160 ASN A N 1
ATOM 1305 C CA . ASN A 1 160 ? 5.026 18.783 0.358 1.00 40.97 160 ASN A CA 1
ATOM 1306 C C . ASN A 1 160 ? 6.194 18.909 -0.632 1.00 40.97 160 ASN A C 1
ATOM 1308 O O . ASN A 1 160 ? 6.717 20.010 -0.758 1.00 40.97 160 ASN A O 1
ATOM 1312 N N . LEU A 1 161 ? 6.579 17.864 -1.375 1.00 36.59 161 LEU A N 1
ATOM 1313 C CA . LEU A 1 161 ? 7.593 18.016 -2.435 1.00 36.59 161 LEU A CA 1
ATOM 1314 C C . LEU A 1 161 ? 6.998 18.327 -3.819 1.00 36.59 161 LEU A C 1
ATOM 1316 O O . LEU A 1 161 ? 7.618 19.051 -4.590 1.00 36.59 161 LEU A O 1
ATOM 1320 N N . ALA A 1 162 ? 5.762 17.905 -4.105 1.00 33.06 162 ALA A N 1
ATOM 1321 C CA . ALA A 1 162 ? 5.097 18.229 -5.375 1.00 33.06 162 ALA A CA 1
ATOM 1322 C C . ALA A 1 162 ? 4.489 19.651 -5.404 1.00 33.06 162 ALA A C 1
ATOM 1324 O O . ALA A 1 162 ? 4.431 20.286 -6.451 1.00 33.06 162 ALA A O 1
ATOM 1325 N N . LEU A 1 163 ? 4.082 20.200 -4.252 1.00 33.59 163 LEU A N 1
ATOM 1326 C CA . LEU A 1 163 ? 3.461 21.534 -4.171 1.00 33.59 163 LEU A CA 1
ATOM 1327 C C . LEU A 1 163 ? 4.465 22.691 -4.035 1.00 33.59 163 LEU A C 1
ATOM 1329 O O . LEU A 1 163 ? 4.080 23.848 -4.195 1.00 33.59 163 LEU A O 1
ATOM 1333 N N . GLN A 1 164 ? 5.745 22.409 -3.773 1.00 31.75 164 GLN A N 1
ATOM 1334 C CA . GLN A 1 164 ? 6.789 23.443 -3.744 1.00 31.75 164 GLN A CA 1
ATOM 1335 C C . GLN A 1 164 ? 7.432 23.703 -5.114 1.00 31.75 164 GLN A C 1
ATOM 1337 O O . GLN A 1 164 ? 8.031 24.760 -5.298 1.00 31.75 164 GLN A O 1
ATOM 1342 N N . GLN A 1 165 ? 7.256 22.811 -6.094 1.00 33.59 165 GLN A N 1
ATOM 1343 C CA . GLN A 1 165 ? 7.735 23.037 -7.465 1.00 33.59 165 GLN A CA 1
ATOM 1344 C C . GLN A 1 165 ? 6.750 23.840 -8.333 1.00 33.59 165 GLN A C 1
ATOM 1346 O O . GLN A 1 165 ? 7.171 24.452 -9.305 1.00 33.59 165 GLN A O 1
ATOM 1351 N N . ILE A 1 166 ? 5.474 23.947 -7.939 1.00 37.69 166 ILE A N 1
ATOM 1352 C CA . ILE A 1 166 ? 4.452 24.737 -8.660 1.00 37.69 166 ILE A CA 1
ATOM 1353 C C . ILE A 1 166 ? 4.422 26.214 -8.207 1.00 37.69 166 ILE A C 1
ATOM 1355 O O . ILE A 1 166 ? 3.823 27.057 -8.859 1.00 37.69 166 ILE A O 1
ATOM 1359 N N . LYS A 1 167 ? 5.114 26.577 -7.117 1.00 32.03 167 LYS A N 1
ATOM 1360 C CA . LYS A 1 167 ? 5.228 27.976 -6.649 1.00 32.03 167 LYS A CA 1
ATOM 1361 C C . LYS A 1 167 ? 6.523 28.684 -7.079 1.00 32.03 167 LYS A C 1
ATOM 1363 O O . LYS A 1 167 ? 6.854 29.727 -6.520 1.00 32.03 167 LYS A O 1
ATOM 1368 N N . LYS A 1 168 ? 7.272 28.121 -8.033 1.00 36.25 168 LYS A N 1
ATOM 1369 C CA . LYS A 1 168 ? 8.512 28.708 -8.578 1.00 36.25 168 LYS A CA 1
ATOM 1370 C C . LYS A 1 168 ? 8.558 28.721 -10.114 1.00 36.25 168 LYS A C 1
ATOM 1372 O O . LYS A 1 168 ? 9.626 28.539 -10.694 1.00 36.25 168 LYS A O 1
ATOM 1377 N N . GLN A 1 169 ? 7.418 28.959 -10.757 1.00 34.81 169 GLN A N 1
ATOM 1378 C CA . GLN A 1 169 ? 7.358 29.432 -12.141 1.00 34.81 169 GLN A CA 1
ATOM 1379 C C . GLN A 1 169 ? 6.445 30.647 -12.209 1.00 34.81 169 GLN A C 1
ATOM 1381 O O . GLN A 1 169 ? 5.387 30.602 -11.540 1.00 34.81 169 GLN A O 1
#

InterPro domains:
  IPR055762 Protein of unknown function DUF7338 [PF24027] (3-159)

Nearest PDB structures (foldseek):
  7jwg-assembly1_C  TM=6.177E-01  e=5.578E+00  Borreliella burgdorferi B31
  8tse-assembly1_A  TM=4.818E-01  e=4.328E+00  Ruminococcus flavefaciens 17

pLDDT: mean 80.62, std 15.63, range [31.75, 98.25]

=== Feature glossary ===
A reading guide for the features in this record.

Start from the sequence.

  · Sequence gives the chain of amino acids in standard one-letter code (A=alanine, C=cysteine, …, Y=tyrosine), read N→C. It is the only feature that is directly encoded by the gene; all struc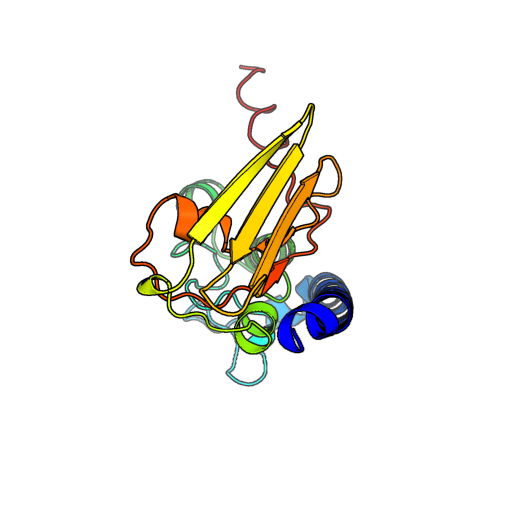tural features are derived from the folded form of this sequence.

Fold it, and you get atomic coordinates and the backbone conformation that goes with them.

  · The mmCIF table is the protein's shape written out atom by atom. For each backbone N, Cα, C, and carbonyl O, it records an (x, y, z) coordinate triple in Å plus the residue type, chain letter, and residue number.

  · Backbone dihedral angles. Every residue except chain termini has a φ (preceding-C → N → Cα → C) and a ψ (N → Cα → C → next-N). They are reported in degrees following the IUPAC sign convention. Secondary structure is essentially a statement about which (φ, ψ) basin each residue occupies.

  · DSSP 8-state secondary structure assigns each residue one of H (α-helix), G (3₁₀-helix), I (π-helix), E (extended β-strand), B (isolated β-bridge), T (hydrogen-bonded turn), S (bend), or '-' (coil). The assignment is computed from backbone hydrogen-bond geometry via the Kabsch–Sander algorithm.

  · P-SEA three-state annotation labels each residue as helix, strand, or coil based purely on the geometry of the Cα trace. It serves as a fallback when the full backbone (and thus DSSP) is unavailable.

Summarize the fold with a handful of shape descriptors and a per-residue structural alphabet.

  · Radius of gyration (Rg) is the root-mean-square distance of Cα atoms from their centroid — a single number for overall size and compactness. A globular domain of N residues has Rg ≈ 2.2·N^0.38 Å; an extended or disordered chain has a much larger Rg. The Cα contact count is the number of residue pairs whose Cα atoms are within 8 Å and are more than four positions apart in sequence — a standard proxy for tertiary packing density. The bounding box is the smallest axis-aligned box enclosing all Cα atoms.

  · Foldseek's 3Di representation compresses backbone geometry into a per-residue letter drawn from a learned twenty-state alphabet. It captures the tertiary interaction pattern around each residue — which residues are packed against it in space, regardless of where they are in sequence.

  · Accessible surface area quantifies burial. A residue with SASA near zero is packed into the hydrophobic core; one with SASA >100 Å² sits on the surface. Computed here via the Shrake–Rupley numerical algorithm with a 1.4 Å probe.

Ask how reliable the model is.

  · For AlphaFold models, the B-factor field carries pLDDT — the model's own estimate of local accuracy on a 0–100 scale. Regions with pLDDT<50 should be treated as essentially unmodeled; they often correspond to intrinsically disordered segments.

  · For experimental (PDB) structures, the B-factor (temperature factor) quantifies the positional spread of each atom in the crystal — a combination of thermal vibration and static disorder — in units of Å². High B-factors mark flexible loops or poorly resolved regions; low B-factors mark the rigid, well-ordered core.

  · PAE(i, j) answers: if I align the predicted and true structures on residue i, how far off (in Å) do I expect residue j to be? A block-diagonal PAE matrix with low values on the blocks and high values off-diagonal is the signature of a multi-domain protein with confidently predicted domains but uncertain inter-domain orientation.

Place it in context: what it resembles, what it is annotated as, and how it looks.

  · Structural nearest neighbors (via Foldseek easy-search vs the PDB). Reported per hit: target PDB id, E-value, and alignment TM-score. A TM-score above ~0.5 is the conventional threshold for 'same fold'.

  · Functional annotations link the protein to curated databases. InterPro entries identify conserved domains and families by matching the sequence 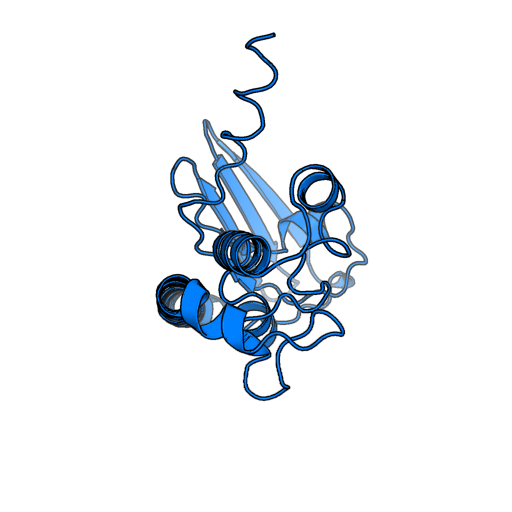against member-database signatures (Pfam, PROSITE, CDD, …). Gene Ontology (GO) terms describe mole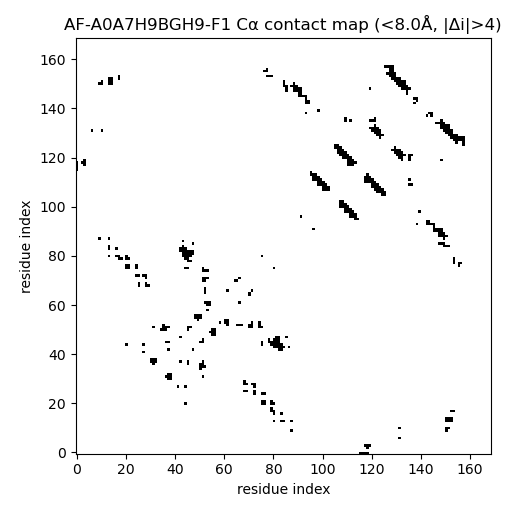cular function, biological process, and cellular component in a controlled vocabulary. CATH places the structure in a hierarchical fold classification (Class/Architecture/Topology/Homologous-superfamily). The organism is the source species.

  · Plot images: a contact map (which residues are close in 3D, as an N×N binary image), a Ramachandran scatter (backbone torsion angles, revealing secondary-structure composition at a glance), and — for AlphaFold structures — a PAE heatmap (pairwise prediction confidence).

  · Structure images are PyMOL renders from six orthogonal camera directions. Cartoon representation draws helices as coils and strands as arrows; sticks shows the backbone as bonds; surface shows the solvent-excluded envelope. Rainbow coloring maps sequence position to hue (blue→red, N→C); chain coloring assigns a distinct color per polypeptide.